Protein AF-A0A9D4SPZ2-F1 (afdb_monomer)

Radius of gyration: 26.66 Å; Cα contacts (8 Å, |Δi|>4): 42; chains: 1; bounding box: 67×74×59 Å

Structure (mmCIF, N/CA/C/O backbone):
data_AF-A0A9D4SPZ2-F1
#
_entry.id   AF-A0A9D4SPZ2-F1
#
loop_
_atom_site.group_PDB
_atom_site.id
_atom_site.type_symbol
_atom_site.label_atom_id
_atom_site.label_alt_id
_atom_site.label_comp_id
_atom_site.label_asym_id
_atom_site.label_entity_id
_atom_site.label_seq_id
_atom_site.pdbx_PDB_ins_code
_atom_site.Cartn_x
_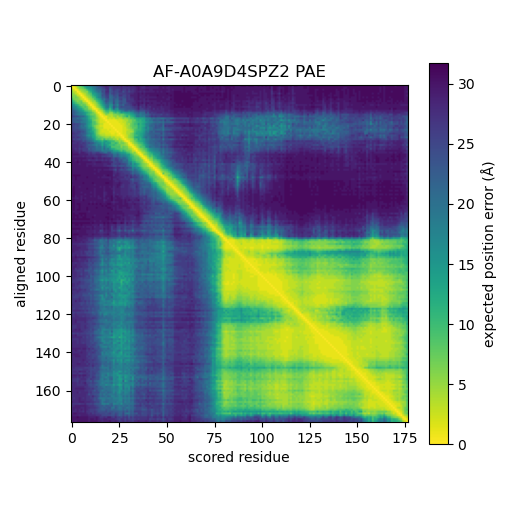atom_site.Cartn_y
_atom_site.Cartn_z
_atom_site.occupancy
_atom_site.B_iso_or_equiv
_atom_site.auth_seq_id
_atom_site.auth_comp_id
_atom_site.auth_asym_id
_atom_site.auth_atom_id
_atom_site.pdbx_PDB_model_num
ATOM 1 N N . MET A 1 1 ? 7.190 46.869 -38.573 1.00 39.69 1 MET A N 1
ATOM 2 C CA . MET A 1 1 ? 6.936 45.559 -39.209 1.00 39.69 1 MET A CA 1
ATOM 3 C C . MET A 1 1 ? 6.178 44.693 -38.218 1.00 39.69 1 MET A C 1
ATOM 5 O O . MET A 1 1 ? 6.561 44.662 -37.057 1.00 39.69 1 MET A O 1
ATOM 9 N N . ALA A 1 2 ? 5.063 44.108 -38.654 1.00 36.28 2 ALA A N 1
ATOM 10 C CA . ALA A 1 2 ? 4.131 43.347 -37.827 1.00 36.28 2 ALA A CA 1
ATOM 11 C C . ALA A 1 2 ? 4.681 41.963 -37.431 1.00 36.28 2 ALA A C 1
ATOM 13 O O . ALA A 1 2 ? 5.504 41.383 -38.137 1.00 36.28 2 ALA A O 1
ATOM 14 N N . ALA A 1 3 ? 4.216 41.470 -36.283 1.00 45.75 3 ALA A N 1
ATOM 15 C CA . ALA A 1 3 ? 4.621 40.228 -35.635 1.00 45.75 3 ALA A CA 1
ATOM 16 C C . ALA A 1 3 ? 4.123 38.963 -36.356 1.00 45.75 3 ALA A C 1
ATOM 18 O O . ALA A 1 3 ? 3.050 38.960 -36.954 1.00 45.75 3 ALA A O 1
ATOM 19 N N . SER A 1 4 ? 4.839 37.846 -36.191 1.00 36.91 4 SER A N 1
ATOM 20 C CA . SER A 1 4 ? 4.244 36.510 -36.321 1.00 36.91 4 SER A CA 1
ATOM 21 C C . SER A 1 4 ? 5.020 35.497 -35.475 1.00 36.91 4 SER A C 1
ATOM 23 O O . SER A 1 4 ? 6.038 34.947 -35.894 1.00 36.91 4 SER A O 1
ATOM 25 N N . ARG A 1 5 ? 4.557 35.277 -34.240 1.00 47.38 5 ARG A N 1
ATOM 26 C CA . ARG A 1 5 ? 5.006 34.175 -33.382 1.00 47.38 5 ARG A CA 1
ATOM 27 C C . ARG A 1 5 ? 4.022 33.029 -33.593 1.00 47.38 5 ARG A C 1
ATOM 29 O O . ARG A 1 5 ? 2.857 33.153 -33.236 1.00 47.38 5 ARG A O 1
ATOM 36 N N . LYS A 1 6 ? 4.475 31.943 -34.220 1.00 45.06 6 LYS A N 1
ATOM 37 C CA . LYS A 1 6 ? 3.663 30.737 -34.416 1.00 45.06 6 LYS A CA 1
ATOM 38 C C . LYS A 1 6 ? 3.475 30.039 -33.070 1.00 45.06 6 LYS A C 1
ATOM 40 O O . LYS A 1 6 ? 4.447 29.609 -32.453 1.00 45.06 6 LYS A O 1
ATOM 45 N N . GLU A 1 7 ? 2.232 29.947 -32.622 1.00 48.47 7 GLU A N 1
ATOM 46 C CA . GLU A 1 7 ? 1.835 29.190 -31.441 1.00 48.47 7 GLU A CA 1
ATOM 47 C C . GLU A 1 7 ? 1.590 27.734 -31.853 1.00 48.47 7 GLU A C 1
ATOM 49 O O . GLU A 1 7 ? 0.712 27.438 -32.661 1.00 48.47 7 GLU A O 1
ATOM 54 N N . SER A 1 8 ? 2.433 26.822 -31.362 1.00 44.88 8 SER A N 1
ATOM 55 C CA . SER A 1 8 ? 2.290 25.386 -31.605 1.00 44.88 8 SER A CA 1
ATOM 56 C C . SER A 1 8 ? 1.352 24.805 -30.550 1.00 44.88 8 SER A C 1
ATOM 58 O O . SER A 1 8 ? 1.724 24.660 -29.383 1.00 44.88 8 SER A O 1
ATOM 60 N N . ALA A 1 9 ? 0.115 24.521 -30.955 1.00 47.88 9 ALA A N 1
ATOM 61 C CA . ALA A 1 9 ? -0.905 23.925 -30.105 1.00 47.88 9 ALA A CA 1
ATOM 62 C C . ALA A 1 9 ? -0.468 22.522 -29.653 1.00 47.88 9 ALA A C 1
ATOM 64 O O . ALA A 1 9 ? -0.357 21.594 -30.456 1.00 47.88 9 ALA A O 1
ATOM 65 N N . ARG A 1 10 ? -0.227 22.351 -28.348 1.00 52.47 10 ARG A N 1
ATOM 66 C CA . ARG A 1 10 ? -0.011 21.028 -27.752 1.00 52.47 10 ARG A CA 1
ATOM 67 C C . ARG A 1 10 ? -1.311 20.228 -27.853 1.00 52.47 10 ARG A C 1
ATOM 69 O O . ARG A 1 10 ? -2.352 20.652 -27.354 1.00 52.47 10 ARG A O 1
ATOM 76 N N . LYS A 1 11 ? -1.241 19.075 -28.520 1.00 52.59 11 LYS A N 1
ATOM 77 C CA . LYS A 1 11 ? -2.336 18.105 -28.640 1.00 52.59 11 LYS A CA 1
ATOM 78 C C . LYS A 1 11 ? -2.771 17.688 -27.227 1.00 52.59 11 LYS A C 1
ATOM 80 O O . LYS A 1 11 ? -1.929 17.306 -26.418 1.00 52.59 11 LYS A O 1
ATOM 85 N N . ARG A 1 12 ? -4.065 17.822 -26.923 1.00 51.91 12 ARG A N 1
ATOM 86 C CA . ARG A 1 12 ? -4.649 17.423 -25.632 1.00 51.91 12 ARG A CA 1
ATOM 87 C C . ARG A 1 12 ? -4.385 15.928 -25.387 1.00 51.91 12 ARG A C 1
ATOM 89 O O . ARG A 1 12 ? -4.477 15.169 -26.355 1.00 51.91 12 ARG A O 1
ATOM 96 N N . PRO A 1 13 ? -4.067 15.499 -24.152 1.00 52.25 13 PRO A N 1
ATOM 97 C CA . PRO A 1 13 ? -4.003 14.075 -23.851 1.00 52.25 13 PRO A CA 1
ATOM 98 C C . PRO A 1 13 ? -5.379 13.447 -24.112 1.00 52.25 13 PRO A C 1
ATOM 100 O O . PRO A 1 13 ? -6.402 14.134 -24.044 1.00 52.25 13 PRO A O 1
ATOM 103 N N . GLY A 1 14 ? -5.376 12.168 -24.496 1.00 61.88 14 GLY A N 1
ATOM 104 C CA . GLY A 1 14 ? -6.584 11.402 -24.797 1.00 61.88 14 GLY A CA 1
ATOM 105 C C . GLY A 1 14 ? -7.608 11.452 -23.663 1.00 61.88 14 GLY A C 1
ATOM 106 O O . GLY A 1 14 ? -7.290 11.841 -22.540 1.00 61.88 14 GLY A O 1
ATOM 107 N N . LYS A 1 15 ? -8.852 11.087 -23.991 1.00 73.56 15 LYS A N 1
ATOM 108 C CA . LYS A 1 15 ? -9.960 10.950 -23.037 1.00 73.56 15 LYS A CA 1
ATOM 109 C C . LYS A 1 15 ? -9.450 10.259 -21.765 1.00 73.56 15 LYS A C 1
ATOM 111 O O . LYS A 1 15 ? -8.907 9.162 -21.851 1.00 73.56 15 LYS A O 1
ATOM 116 N N . LEU A 1 16 ? -9.589 10.927 -20.622 1.00 71.50 16 LEU A N 1
ATOM 117 C CA . LEU A 1 16 ? -9.444 10.267 -19.331 1.00 71.50 16 LEU A CA 1
ATOM 118 C C . LEU A 1 16 ? -10.563 9.226 -19.255 1.00 71.50 16 LEU A C 1
ATOM 120 O O . LEU A 1 16 ? -11.707 9.554 -19.578 1.00 71.50 16 LEU A O 1
ATOM 124 N N . LEU A 1 17 ? -10.204 7.988 -18.928 1.00 76.06 17 LEU A N 1
ATOM 125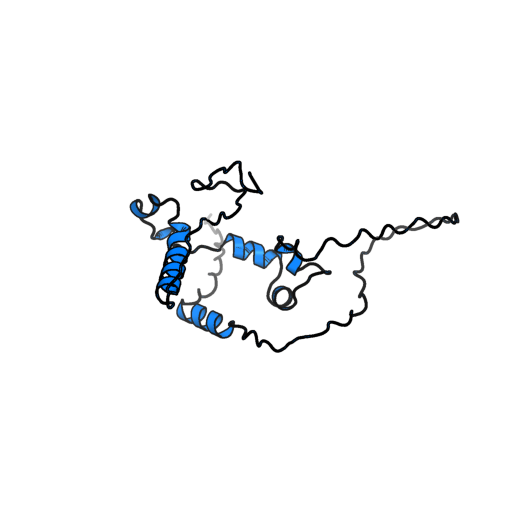 C CA . LEU A 1 17 ? -11.172 6.919 -18.711 1.00 76.06 17 LEU A CA 1
ATOM 126 C C . LEU A 1 17 ? -12.061 7.313 -17.530 1.00 76.06 17 LEU A C 1
ATOM 128 O O . LEU A 1 17 ? -11.576 7.869 -16.543 1.00 76.06 17 LEU A O 1
ATOM 132 N N . SER A 1 18 ? -13.355 7.074 -17.678 1.00 84.19 18 SER A N 1
ATOM 133 C CA . SER A 1 18 ? -14.332 7.208 -16.603 1.00 84.19 18 SER A CA 1
ATOM 134 C C . SER A 1 18 ? -14.100 6.148 -15.526 1.00 84.19 18 SER A C 1
ATOM 136 O O . SER A 1 18 ? -13.502 5.100 -15.788 1.00 84.19 18 SER A O 1
ATOM 138 N N . ASP A 1 19 ? -14.568 6.422 -14.310 1.00 73.69 19 ASP A N 1
ATOM 139 C CA . ASP A 1 19 ? -14.443 5.489 -13.187 1.00 73.69 19 ASP A CA 1
ATOM 140 C C . ASP A 1 19 ? -15.129 4.151 -13.506 1.00 73.69 19 ASP A C 1
ATOM 142 O O . ASP A 1 19 ? -14.641 3.094 -13.106 1.00 73.69 19 ASP A O 1
ATOM 146 N N . GLU A 1 20 ? -16.203 4.181 -14.297 1.00 82.81 20 GLU A N 1
ATOM 147 C CA . GLU A 1 20 ? -16.902 2.996 -14.788 1.00 82.81 20 GLU A CA 1
ATOM 148 C C . GLU A 1 20 ? -16.036 2.161 -15.746 1.00 82.81 20 GLU A C 1
ATOM 150 O O . GLU A 1 20 ? -15.948 0.945 -15.589 1.00 82.81 20 GLU A O 1
ATOM 155 N N . GLU A 1 21 ? -15.340 2.798 -16.694 1.00 82.81 21 GLU A N 1
ATOM 156 C CA . GLU A 1 21 ? -14.431 2.106 -17.624 1.00 82.81 21 GLU A CA 1
ATOM 157 C C . GLU A 1 21 ? -13.231 1.494 -16.882 1.00 82.81 21 GLU A C 1
ATOM 159 O O . GLU A 1 21 ? -12.775 0.401 -17.218 1.00 82.81 21 GLU A O 1
ATOM 164 N N . ILE A 1 22 ? -12.723 2.174 -15.848 1.00 78.19 22 ILE A N 1
ATOM 165 C CA . ILE A 1 22 ? -11.638 1.650 -15.006 1.00 78.19 22 ILE A CA 1
ATOM 166 C C . ILE A 1 22 ? -12.116 0.427 -14.214 1.00 78.19 22 ILE A C 1
ATOM 168 O O . ILE A 1 22 ? -11.394 -0.568 -14.134 1.00 78.19 22 ILE A O 1
ATOM 172 N N . GLN A 1 23 ? -13.322 0.482 -13.642 1.00 73.25 23 GLN A N 1
ATOM 173 C CA . GLN A 1 23 ? -13.909 -0.645 -12.914 1.00 73.25 23 GLN A CA 1
ATOM 174 C C . GLN A 1 23 ? -14.167 -1.847 -13.824 1.00 73.25 23 GLN A C 1
ATOM 176 O O . GLN A 1 23 ? -13.894 -2.978 -13.424 1.00 73.25 23 GLN A O 1
ATOM 181 N N . GLU A 1 24 ? -14.637 -1.614 -15.048 1.00 81.50 24 GLU A N 1
ATOM 182 C CA . GLU A 1 24 ? -14.868 -2.677 -16.025 1.00 81.50 24 GLU A CA 1
ATOM 183 C C . GLU A 1 24 ? -13.555 -3.352 -16.448 1.00 81.50 24 GLU A C 1
ATOM 185 O O . GLU A 1 24 ? -13.476 -4.580 -16.478 1.00 81.50 24 GLU A O 1
ATOM 190 N N . LEU A 1 25 ? -12.496 -2.572 -16.686 1.00 76.31 25 LEU A N 1
ATOM 191 C CA . LEU A 1 25 ? -11.169 -3.113 -16.991 1.00 76.31 25 LEU A CA 1
ATOM 192 C C . LEU A 1 25 ? -10.572 -3.902 -15.820 1.00 76.31 25 LEU A C 1
ATOM 194 O O . LEU A 1 25 ? -9.946 -4.936 -16.043 1.00 76.31 25 LEU A O 1
ATOM 198 N N . LEU A 1 26 ? -10.771 -3.438 -14.582 1.00 72.06 26 LEU A N 1
ATOM 199 C CA . LEU A 1 26 ? -10.313 -4.155 -13.391 1.00 72.06 26 LEU A CA 1
ATOM 200 C C . LEU A 1 26 ? -11.038 -5.494 -13.233 1.00 72.06 26 LEU A C 1
ATOM 202 O O . LEU A 1 26 ? -10.377 -6.511 -13.047 1.00 72.06 26 LEU A O 1
ATOM 206 N N . PHE A 1 27 ? -12.361 -5.511 -13.399 1.00 70.50 27 PHE A N 1
ATOM 207 C CA . PHE A 1 27 ? -13.167 -6.732 -13.327 1.00 70.50 27 PHE A CA 1
ATOM 208 C C . PHE A 1 27 ? -12.805 -7.743 -14.426 1.00 70.50 27 PHE A C 1
ATOM 210 O O . PHE A 1 27 ? -12.803 -8.946 -14.195 1.00 70.50 27 PHE A O 1
ATOM 217 N N . GLN A 1 28 ? -12.445 -7.268 -15.621 1.00 68.88 28 GLN A N 1
ATOM 218 C CA . GLN A 1 28 ? -11.957 -8.124 -16.711 1.00 68.88 28 GLN A CA 1
ATOM 219 C C . GLN A 1 28 ? -10.533 -8.651 -16.477 1.00 68.88 28 GLN A C 1
ATOM 221 O O . GLN A 1 28 ? -10.136 -9.633 -17.101 1.00 68.88 28 GLN A O 1
ATOM 226 N N . SER A 1 29 ? -9.759 -7.991 -15.612 1.00 63.62 29 SER A N 1
ATOM 227 C CA . SER A 1 29 ? -8.390 -8.383 -15.266 1.00 63.62 29 SER A CA 1
ATOM 228 C C . SER A 1 29 ? -8.293 -9.304 -14.051 1.00 63.62 29 SER A C 1
ATOM 230 O O . SER A 1 29 ? -7.183 -9.743 -13.741 1.00 63.62 29 SER A O 1
ATOM 232 N N . ASP A 1 30 ? -9.414 -9.599 -13.380 1.00 58.19 30 ASP A N 1
ATOM 233 C CA . ASP A 1 30 ? -9.467 -10.623 -12.339 1.00 58.19 30 ASP A CA 1
ATOM 234 C C . ASP A 1 30 ? -9.113 -11.974 -12.975 1.00 58.19 30 ASP A C 1
ATOM 236 O O . ASP A 1 30 ? -9.925 -12.666 -13.589 1.00 58.19 30 ASP A O 1
ATOM 240 N N . ILE A 1 31 ? -7.829 -12.307 -12.874 1.00 55.25 31 ILE A N 1
ATOM 241 C CA . ILE A 1 31 ? -7.275 -13.611 -13.192 1.00 55.25 31 ILE A CA 1
ATOM 242 C C . ILE A 1 31 ? -7.850 -14.582 -12.160 1.00 55.25 31 ILE A C 1
ATOM 244 O O . ILE A 1 31 ? -7.530 -14.524 -10.971 1.00 55.25 31 ILE A O 1
ATOM 248 N N . GLU A 1 32 ? -8.739 -15.458 -12.616 1.00 49.81 32 GLU A N 1
ATOM 249 C CA . GLU A 1 32 ? -9.124 -16.655 -11.877 1.00 49.81 32 GLU A CA 1
ATOM 250 C C . GLU A 1 32 ? -7.851 -17.494 -11.694 1.00 49.81 32 GLU A C 1
ATOM 252 O O . GLU A 1 32 ? -7.365 -18.128 -12.629 1.00 49.81 32 GLU A O 1
ATOM 257 N N . LEU A 1 33 ? -7.263 -17.457 -10.497 1.00 47.06 33 LEU A N 1
ATOM 258 C CA . LEU A 1 33 ? -6.259 -18.434 -10.090 1.00 47.06 33 LEU A CA 1
ATOM 259 C C . LEU A 1 33 ? -6.997 -19.751 -9.845 1.00 47.06 33 LEU A C 1
ATOM 261 O O . LEU A 1 33 ? -7.446 -20.020 -8.733 1.00 47.06 33 LEU A O 1
ATOM 265 N N . SER A 1 34 ? -7.183 -20.540 -10.900 1.00 45.72 34 SER A N 1
ATOM 266 C CA . SER A 1 34 ? -7.597 -21.932 -10.761 1.00 45.72 34 SER A CA 1
ATOM 267 C C . SER A 1 34 ? -6.475 -22.708 -10.074 1.00 45.72 34 SER A C 1
ATOM 269 O O . SER A 1 34 ? -5.345 -22.702 -10.556 1.00 45.72 34 SER A O 1
ATOM 271 N N . ASP A 1 35 ? -6.791 -23.393 -8.976 1.00 51.78 35 ASP A N 1
ATOM 272 C CA . ASP A 1 35 ? -5.858 -24.166 -8.138 1.00 51.78 35 ASP A CA 1
ATOM 273 C C . ASP A 1 35 ? -5.199 -25.385 -8.848 1.00 51.78 35 ASP A C 1
ATOM 275 O O . ASP A 1 35 ? -4.638 -26.253 -8.184 1.00 51.78 35 ASP A O 1
ATOM 279 N N . GLU A 1 36 ? -5.256 -25.490 -10.182 1.00 56.53 36 GLU A N 1
ATOM 280 C CA . GLU A 1 36 ? -5.021 -26.740 -10.929 1.00 56.53 36 GLU A CA 1
ATOM 281 C C . GLU A 1 36 ? -3.811 -26.721 -11.893 1.00 56.53 36 GLU A C 1
ATOM 283 O O . GLU A 1 36 ? -3.571 -27.720 -12.568 1.00 56.53 36 GLU A O 1
ATOM 288 N N . ASP A 1 37 ? -2.998 -25.658 -11.951 1.00 44.81 37 ASP A N 1
ATOM 289 C CA . ASP A 1 37 ? -1.818 -25.613 -12.837 1.00 44.81 37 ASP A CA 1
ATOM 290 C C . ASP A 1 37 ? -0.493 -25.884 -12.093 1.00 44.81 37 ASP A C 1
ATOM 292 O O . ASP A 1 37 ? 0.356 -25.005 -11.926 1.00 44.81 37 ASP A O 1
ATOM 296 N N . ASP A 1 38 ? -0.272 -27.144 -11.702 1.00 46.06 38 ASP A N 1
ATOM 297 C CA . ASP A 1 38 ? 1.077 -27.688 -11.471 1.00 46.06 38 ASP A CA 1
ATOM 298 C C . ASP A 1 38 ? 1.780 -27.881 -12.833 1.00 46.06 38 ASP A C 1
ATOM 300 O O . ASP A 1 38 ? 1.879 -28.984 -13.379 1.00 46.06 38 ASP A O 1
ATOM 304 N N . ILE A 1 39 ? 2.270 -26.786 -13.423 1.00 45.06 39 ILE A N 1
ATOM 305 C CA . ILE A 1 39 ? 3.124 -26.840 -14.616 1.00 45.06 39 ILE A CA 1
ATOM 306 C C . ILE A 1 39 ? 4.565 -27.100 -14.164 1.00 45.06 39 ILE A C 1
ATOM 308 O O . ILE A 1 39 ? 5.277 -26.210 -13.696 1.00 45.06 39 ILE A O 1
ATOM 312 N N . LEU A 1 40 ? 5.000 -28.352 -14.315 1.00 48.06 40 LEU A N 1
ATOM 313 C CA . LEU A 1 40 ? 6.410 -28.741 -14.292 1.00 48.06 40 LEU A CA 1
ATOM 314 C C . LEU A 1 40 ? 7.142 -28.027 -15.44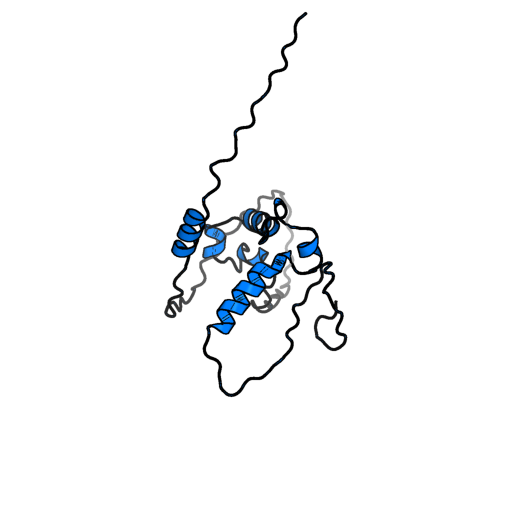1 1.00 48.06 40 LEU A C 1
ATOM 316 O O . LEU A 1 40 ? 7.041 -28.440 -16.595 1.00 48.06 40 LEU A O 1
ATOM 320 N N . ASP A 1 41 ? 7.869 -26.956 -15.134 1.00 46.75 41 ASP A N 1
ATOM 321 C CA . ASP A 1 41 ? 8.666 -26.230 -16.125 1.00 46.75 41 ASP A CA 1
ATOM 322 C C . ASP A 1 41 ? 9.962 -27.013 -16.426 1.00 46.75 41 ASP A C 1
ATOM 324 O O . ASP A 1 41 ? 10.936 -27.000 -15.666 1.00 46.75 41 ASP A O 1
ATOM 328 N N . GLU A 1 42 ? 9.960 -27.746 -17.540 1.00 48.12 42 GLU A N 1
ATOM 329 C CA . GLU A 1 42 ? 11.165 -28.286 -18.178 1.00 48.12 42 GLU A CA 1
ATOM 330 C C . GLU A 1 42 ? 12.049 -27.116 -18.659 1.00 48.12 42 GLU A C 1
ATOM 332 O O . GLU A 1 42 ? 11.555 -26.204 -19.331 1.00 48.12 42 GLU A O 1
ATOM 337 N N . PRO A 1 43 ? 13.363 -27.100 -18.366 1.00 39.56 43 PRO A N 1
ATOM 338 C CA . PRO A 1 43 ? 14.217 -25.966 -18.698 1.00 39.56 43 PRO A CA 1
ATOM 339 C C . PRO A 1 43 ? 14.351 -25.798 -20.217 1.00 39.56 43 PRO A C 1
ATOM 341 O O . PRO A 1 43 ? 15.051 -26.553 -20.897 1.00 39.56 43 PRO A O 1
ATOM 344 N N . ARG A 1 44 ? 13.719 -24.749 -20.756 1.00 41.16 44 ARG A N 1
ATOM 345 C CA . ARG A 1 44 ? 13.955 -24.302 -22.132 1.00 41.16 44 ARG A CA 1
ATOM 346 C C . ARG A 1 44 ? 15.414 -23.876 -22.302 1.00 41.16 44 ARG A C 1
ATOM 348 O O . ARG A 1 44 ? 15.931 -23.033 -21.573 1.00 41.16 44 ARG A O 1
ATOM 355 N N . SER A 1 45 ? 16.041 -24.490 -23.304 1.00 39.59 45 SER A N 1
ATOM 356 C CA . SER A 1 45 ? 17.390 -24.225 -23.800 1.00 39.59 45 SER A CA 1
ATOM 357 C C . SER A 1 45 ? 17.682 -22.724 -23.902 1.00 39.59 45 SER A C 1
ATOM 359 O O . SER A 1 45 ? 16.914 -21.953 -24.475 1.00 39.59 45 SER A O 1
ATOM 361 N N . SER A 1 46 ? 18.810 -22.339 -23.313 1.00 40.78 46 SER A N 1
ATOM 362 C CA . SER A 1 46 ? 19.394 -21.005 -23.284 1.00 40.78 46 SER A CA 1
ATOM 363 C C . SER A 1 46 ? 19.525 -20.398 -24.682 1.00 40.78 46 SER A C 1
ATOM 365 O O . SER A 1 46 ? 20.441 -20.742 -25.425 1.00 40.78 46 SER A O 1
ATOM 367 N N . SER A 1 47 ? 18.646 -19.452 -25.021 1.00 45.75 47 SER A N 1
ATOM 368 C CA . SER A 1 47 ? 18.895 -18.507 -26.110 1.00 45.75 47 SER A CA 1
ATOM 369 C C . SER A 1 47 ? 19.846 -17.422 -25.606 1.00 45.75 47 SER A C 1
ATOM 371 O O . SER A 1 47 ? 19.515 -16.659 -24.694 1.00 45.75 47 SER A O 1
ATOM 373 N N . GLU A 1 48 ? 21.041 -17.392 -26.176 1.00 38.75 48 GLU A N 1
ATOM 374 C CA . GLU A 1 48 ? 22.132 -16.503 -25.802 1.00 38.75 48 GLU A CA 1
ATOM 375 C C . GLU A 1 48 ? 21.785 -15.035 -26.091 1.00 38.75 48 GLU A C 1
ATOM 377 O O . GLU A 1 48 ? 21.347 -14.670 -27.181 1.00 38.75 48 GLU A O 1
ATOM 382 N N . CYS A 1 49 ? 21.986 -14.178 -25.090 1.00 31.14 49 CYS A N 1
ATOM 383 C CA . CYS A 1 49 ? 21.881 -12.733 -25.236 1.00 31.14 49 CYS A CA 1
ATOM 384 C C . CYS A 1 49 ? 23.154 -12.249 -25.944 1.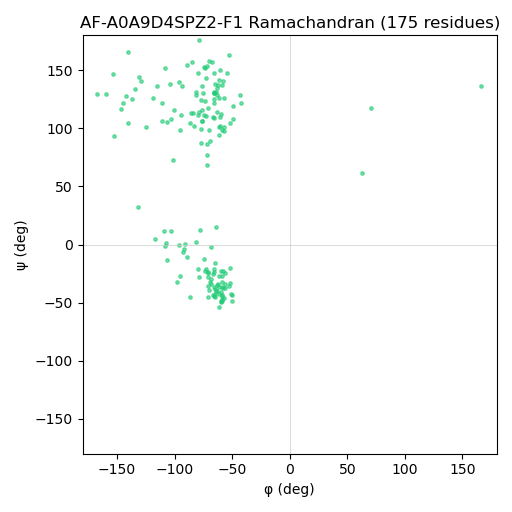00 31.14 49 CYS A C 1
ATOM 386 O O . CYS A 1 49 ? 24.234 -12.258 -25.354 1.00 31.14 49 CYS A O 1
ATOM 388 N N . SER A 1 50 ? 23.045 -11.882 -27.219 1.00 39.44 50 SER A N 1
ATOM 389 C CA . SER A 1 50 ? 24.176 -11.458 -28.047 1.00 39.44 50 SER A CA 1
ATOM 390 C C . SER A 1 50 ? 24.696 -10.091 -27.586 1.00 39.44 50 SER A C 1
ATOM 392 O O . SER A 1 50 ? 24.142 -9.049 -27.933 1.00 39.44 50 SER A O 1
ATOM 394 N N . GLY A 1 51 ? 25.762 -10.085 -26.786 1.00 36.62 51 GLY A N 1
ATOM 395 C CA . GLY A 1 51 ? 26.588 -8.903 -26.562 1.00 36.62 51 GLY A CA 1
ATOM 396 C C . GLY A 1 51 ? 27.621 -8.793 -27.679 1.00 36.62 51 GLY A C 1
ATOM 397 O O . GLY A 1 51 ? 28.495 -9.646 -27.787 1.00 36.62 51 GLY A O 1
ATOM 398 N N . SER A 1 52 ? 27.525 -7.765 -28.521 1.00 41.34 52 SER A N 1
ATOM 399 C CA . SER A 1 52 ? 28.586 -7.439 -29.474 1.00 41.34 52 SER A CA 1
ATOM 400 C C . SER A 1 52 ? 29.703 -6.673 -28.760 1.00 41.34 52 SER A C 1
ATOM 402 O O . SER A 1 52 ? 29.512 -5.510 -28.397 1.00 41.34 52 SER A O 1
ATOM 404 N N . SER A 1 53 ? 30.873 -7.284 -28.607 1.00 44.66 53 SER A N 1
ATOM 405 C CA . SER A 1 53 ? 32.131 -6.552 -28.445 1.00 44.66 53 SER A CA 1
ATOM 406 C C . SER A 1 53 ? 33.217 -7.278 -29.228 1.00 44.66 53 SER A C 1
ATOM 408 O O . SER A 1 53 ? 33.657 -8.358 -28.848 1.00 44.66 53 SER A O 1
ATOM 410 N N . SER A 1 54 ? 33.567 -6.693 -30.365 1.00 42.69 54 SER A N 1
ATOM 411 C CA . SER A 1 54 ? 34.776 -6.961 -31.134 1.00 42.69 54 SER A CA 1
ATOM 412 C C . SER A 1 54 ? 36.002 -6.533 -30.335 1.00 42.69 54 SER A C 1
ATOM 414 O O . SER A 1 54 ? 35.978 -5.406 -29.853 1.00 42.69 54 SER A O 1
ATOM 416 N N . ASP A 1 55 ? 37.014 -7.397 -30.237 1.00 40.31 55 ASP A N 1
ATOM 417 C CA . ASP A 1 55 ? 38.448 -7.065 -30.259 1.00 40.31 55 ASP A CA 1
ATOM 418 C C . ASP A 1 55 ? 39.250 -8.377 -30.438 1.00 40.31 55 ASP A C 1
ATOM 420 O O . ASP A 1 55 ? 38.975 -9.375 -29.769 1.00 40.31 55 ASP A O 1
ATOM 424 N N . ASP A 1 56 ? 40.173 -8.373 -31.403 1.00 44.41 56 ASP A N 1
ATOM 425 C CA . ASP A 1 56 ? 40.977 -9.504 -31.890 1.00 44.41 56 ASP A CA 1
ATOM 426 C C . ASP A 1 56 ? 42.272 -9.771 -31.070 1.00 44.41 56 ASP A C 1
ATOM 428 O O . ASP A 1 56 ? 42.828 -8.859 -30.457 1.00 44.41 56 ASP A O 1
ATOM 432 N N . ASP A 1 57 ? 42.742 -11.028 -31.178 1.00 38.22 57 ASP A N 1
ATOM 433 C CA . ASP A 1 57 ? 44.112 -11.597 -31.074 1.00 38.22 57 ASP A CA 1
ATOM 434 C C . ASP A 1 57 ? 44.887 -11.686 -29.728 1.00 38.22 57 ASP A C 1
ATOM 436 O O . ASP A 1 57 ? 45.281 -10.683 -29.140 1.00 38.22 57 ASP A O 1
ATOM 440 N N . ASP A 1 58 ? 45.208 -12.923 -29.288 1.00 39.75 58 ASP A N 1
ATOM 441 C CA . ASP A 1 58 ? 46.564 -13.551 -29.328 1.00 39.75 58 ASP A CA 1
ATOM 442 C C . ASP A 1 58 ? 46.637 -14.829 -28.436 1.00 39.75 58 ASP A C 1
ATOM 444 O O . ASP A 1 58 ? 46.117 -14.862 -27.318 1.00 39.75 58 ASP A O 1
ATOM 448 N N . GLU A 1 59 ? 47.254 -15.907 -28.941 1.00 46.41 59 GLU A N 1
ATOM 449 C CA . GLU A 1 59 ? 47.336 -17.248 -28.323 1.00 46.41 59 GLU A CA 1
ATOM 450 C C . GLU A 1 59 ? 48.353 -17.350 -27.166 1.00 46.41 59 GLU A C 1
ATOM 452 O O . GLU A 1 59 ? 49.517 -16.981 -27.302 1.00 46.41 59 GLU A O 1
ATOM 457 N N . SER A 1 60 ? 47.978 -18.014 -26.065 1.00 42.59 60 SER A N 1
ATOM 458 C CA . SER A 1 60 ? 48.898 -18.900 -25.324 1.00 42.59 60 SER A CA 1
ATOM 459 C C . SER A 1 60 ? 48.141 -19.909 -24.446 1.00 42.59 60 SER A C 1
ATOM 461 O O . SER A 1 60 ? 47.232 -19.557 -23.697 1.00 42.59 60 SER A O 1
ATOM 463 N N . GLU A 1 61 ? 48.514 -21.183 -24.579 1.00 50.03 61 GLU A N 1
ATOM 464 C CA . GLU A 1 61 ? 47.995 -22.325 -23.820 1.00 50.03 61 GLU A CA 1
ATOM 465 C C . GLU A 1 61 ? 48.605 -22.355 -22.405 1.00 50.03 61 GLU A C 1
ATOM 467 O O . GLU A 1 61 ? 49.827 -22.419 -22.262 1.00 50.03 61 GLU A O 1
ATOM 472 N N . ASP A 1 62 ? 47.772 -22.364 -21.359 1.00 40.78 62 ASP A N 1
ATOM 473 C CA . ASP A 1 62 ? 48.146 -22.885 -20.036 1.00 40.78 62 ASP A CA 1
ATOM 474 C C . ASP A 1 62 ? 46.935 -23.570 -19.382 1.00 40.78 62 ASP A C 1
ATOM 476 O O . ASP A 1 62 ? 45.858 -22.992 -19.212 1.00 40.78 62 ASP A O 1
ATOM 480 N N . ASP A 1 63 ? 47.121 -24.848 -19.072 1.00 44.66 63 ASP A N 1
ATOM 481 C CA . ASP A 1 63 ? 46.109 -25.813 -18.663 1.00 44.66 63 ASP A CA 1
ATOM 482 C C . ASP A 1 63 ? 46.076 -25.873 -17.128 1.00 44.66 63 ASP A C 1
ATOM 484 O O . ASP A 1 63 ? 46.903 -26.518 -16.480 1.00 44.66 63 ASP A O 1
ATOM 488 N N . THR A 1 64 ? 45.125 -25.168 -16.508 1.00 44.94 64 THR A N 1
ATOM 489 C CA . THR A 1 64 ? 44.778 -25.376 -15.094 1.00 44.94 64 THR A CA 1
ATOM 490 C C . THR A 1 64 ? 43.261 -25.377 -14.906 1.00 44.94 64 THR A C 1
ATOM 492 O O . THR A 1 64 ? 42.594 -24.399 -15.250 1.00 44.94 64 THR A O 1
ATOM 495 N N . PRO A 1 65 ? 42.667 -26.428 -14.304 1.00 36.06 65 PRO A N 1
ATOM 496 C CA . PRO A 1 65 ? 41.234 -26.470 -14.067 1.00 36.06 65 PRO A CA 1
ATOM 497 C C . PRO A 1 65 ? 40.912 -25.577 -12.866 1.00 36.06 65 PRO A C 1
ATOM 499 O O . PRO A 1 65 ? 40.868 -26.017 -11.712 1.00 36.06 65 PRO A O 1
ATOM 502 N N . ALA A 1 66 ? 40.700 -24.289 -13.131 1.00 36.25 66 ALA A N 1
ATOM 503 C CA . ALA A 1 66 ? 40.130 -23.370 -12.163 1.00 36.25 66 ALA A CA 1
ATOM 504 C C . ALA A 1 66 ? 38.743 -23.897 -11.778 1.00 36.25 66 ALA A C 1
ATOM 506 O O . ALA A 1 66 ? 37.821 -23.958 -12.589 1.00 36.25 66 ALA A O 1
ATOM 507 N N . SER A 1 67 ? 38.615 -24.325 -10.521 1.00 39.34 67 SER A N 1
ATOM 508 C CA . SER A 1 67 ? 37.352 -24.741 -9.924 1.00 39.34 67 SER A CA 1
ATOM 509 C C . SER A 1 67 ? 36.291 -23.677 -10.192 1.00 39.34 67 SER A C 1
ATOM 511 O O . SER A 1 67 ? 36.325 -22.600 -9.595 1.00 39.34 67 SER A O 1
ATOM 513 N N . HIS A 1 68 ? 35.344 -23.988 -11.080 1.00 39.56 68 HIS A N 1
ATOM 514 C CA . HIS A 1 68 ? 34.123 -23.218 -11.254 1.00 39.56 68 HIS A CA 1
ATOM 515 C C . HIS A 1 68 ? 33.413 -23.177 -9.908 1.00 39.56 68 HIS A C 1
ATOM 517 O O . HIS A 1 68 ? 32.722 -24.112 -9.501 1.00 39.56 68 HIS A O 1
ATOM 523 N N . LYS A 1 69 ? 33.615 -22.083 -9.179 1.00 40.38 69 LYS A N 1
ATOM 524 C CA . LYS A 1 69 ? 32.848 -21.787 -7.986 1.00 40.38 69 LYS A CA 1
ATOM 525 C C . LYS A 1 69 ? 31.446 -21.466 -8.480 1.00 40.38 69 LYS A C 1
ATOM 527 O O . LYS A 1 69 ? 31.142 -20.322 -8.806 1.00 40.38 69 LYS A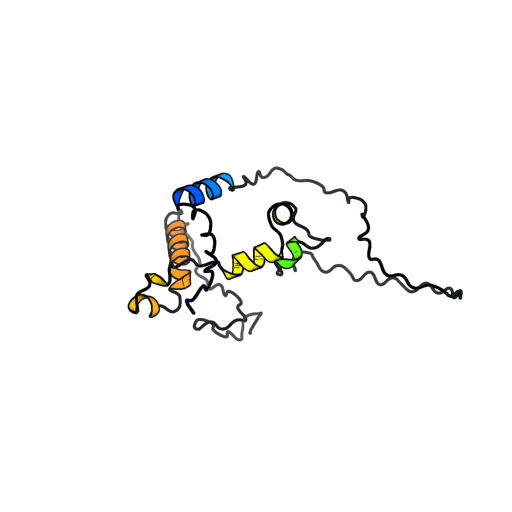 O 1
ATOM 532 N N . VAL A 1 70 ? 30.605 -22.496 -8.588 1.00 48.12 70 VAL A N 1
ATOM 533 C CA . VAL A 1 70 ? 29.161 -22.323 -8.707 1.00 48.12 70 VAL A CA 1
ATOM 534 C C . VAL A 1 70 ? 28.769 -21.567 -7.452 1.00 48.12 70 VAL A C 1
ATOM 536 O O . VAL A 1 70 ? 28.709 -22.129 -6.358 1.00 48.12 70 VAL A O 1
ATOM 539 N N . GLN A 1 71 ? 28.621 -20.253 -7.594 1.00 44.00 71 GLN A N 1
ATOM 540 C CA . GLN A 1 71 ? 28.087 -19.394 -6.560 1.00 44.00 71 GLN A CA 1
ATOM 541 C C . GLN A 1 71 ? 26.706 -19.969 -6.248 1.00 44.00 71 GLN A C 1
ATOM 543 O O . GLN A 1 71 ? 25.779 -19.825 -7.045 1.00 44.00 71 GLN A O 1
ATOM 548 N N . GLY A 1 72 ? 26.611 -20.727 -5.151 1.00 42.91 72 GLY A N 1
ATOM 549 C CA . GLY A 1 72 ? 25.388 -21.406 -4.749 1.00 42.91 72 GLY A CA 1
ATOM 550 C C . GLY A 1 72 ? 24.249 -20.402 -4.793 1.00 42.91 72 GLY A C 1
ATOM 551 O O . GLY A 1 72 ? 24.327 -19.351 -4.149 1.00 42.91 72 GLY A O 1
ATOM 552 N N . ARG A 1 73 ? 23.242 -20.683 -5.627 1.00 52.16 73 ARG A N 1
ATOM 553 C CA . ARG A 1 73 ? 22.089 -19.807 -5.796 1.00 52.16 73 ARG A CA 1
ATOM 554 C C . ARG A 1 73 ? 21.420 -19.691 -4.436 1.00 52.16 73 ARG A C 1
ATOM 556 O O . ARG A 1 73 ? 20.866 -20.656 -3.916 1.00 52.16 73 ARG A O 1
ATOM 563 N N . GLY A 1 74 ? 21.531 -18.504 -3.846 1.00 51.38 74 GLY A N 1
ATOM 564 C CA . GLY A 1 74 ? 20.703 -18.137 -2.715 1.00 51.38 74 GLY A CA 1
ATOM 565 C C . GLY A 1 74 ? 19.238 -18.320 -3.112 1.00 51.38 74 GLY A C 1
ATOM 566 O O . GLY A 1 74 ? 18.892 -18.172 -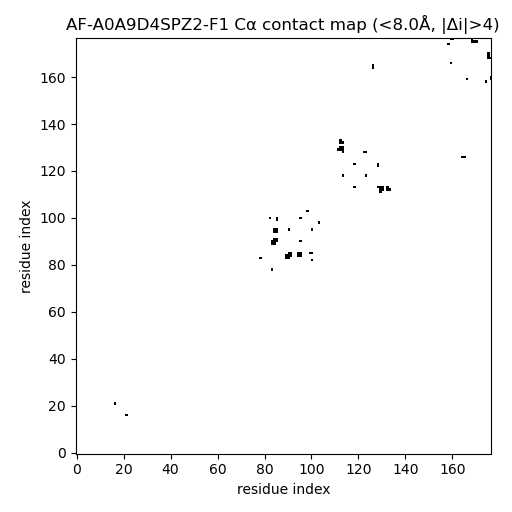4.287 1.00 51.38 74 GLY A O 1
ATOM 567 N N . PRO A 1 75 ? 18.378 -18.686 -2.167 1.00 48.00 75 PRO A N 1
ATOM 568 C CA . PRO A 1 75 ? 17.036 -19.081 -2.518 1.00 48.00 75 PRO A CA 1
ATOM 569 C C . PRO A 1 75 ? 16.190 -17.939 -3.101 1.00 48.00 75 PRO A C 1
ATOM 571 O O . PRO A 1 75 ? 16.304 -16.779 -2.696 1.00 48.00 75 PRO A O 1
ATOM 574 N N . ILE A 1 76 ? 15.291 -18.319 -4.012 1.00 49.22 76 ILE A N 1
ATOM 575 C CA . ILE A 1 76 ? 14.395 -17.457 -4.805 1.00 49.22 76 ILE A CA 1
ATOM 576 C C . ILE A 1 76 ? 13.516 -16.542 -3.930 1.00 49.22 76 ILE A C 1
ATOM 578 O O . ILE A 1 76 ? 13.156 -15.445 -4.347 1.00 49.22 76 ILE A O 1
ATOM 582 N N . TRP A 1 77 ? 13.253 -16.909 -2.671 1.00 46.56 77 TRP A N 1
ATOM 583 C CA . TRP A 1 77 ? 12.472 -16.092 -1.731 1.00 46.56 77 TRP A CA 1
ATOM 584 C C . TRP A 1 77 ? 13.147 -14.783 -1.284 1.00 46.56 77 TRP A C 1
ATOM 586 O O . TRP A 1 77 ? 12.529 -13.989 -0.578 1.00 46.56 77 TRP A O 1
ATOM 596 N N . LYS A 1 78 ? 14.379 -14.490 -1.728 1.00 44.03 78 LYS A N 1
ATOM 597 C CA . LYS A 1 78 ? 14.951 -13.130 -1.669 1.00 44.03 78 LYS A CA 1
ATOM 598 C C . LYS A 1 78 ? 14.434 -12.190 -2.770 1.00 44.03 78 LYS A C 1
ATOM 600 O O . LYS A 1 78 ? 14.999 -11.114 -2.956 1.00 44.03 78 LYS A O 1
ATOM 605 N N . ALA A 1 79 ? 13.374 -12.547 -3.491 1.00 46.34 79 ALA A N 1
ATOM 606 C CA . ALA A 1 79 ? 12.698 -11.648 -4.417 1.00 46.34 79 ALA A CA 1
ATOM 607 C C . ALA A 1 79 ? 11.895 -10.558 -3.677 1.00 46.34 79 ALA A C 1
ATOM 609 O O . ALA A 1 79 ? 10.670 -10.535 -3.700 1.00 46.34 79 ALA A O 1
ATOM 610 N N . THR A 1 80 ? 12.579 -9.632 -3.002 1.00 57.03 80 THR A N 1
ATOM 611 C CA . THR A 1 80 ? 11.963 -8.390 -2.497 1.00 57.03 80 THR A CA 1
ATOM 612 C C . THR A 1 80 ? 12.102 -7.233 -3.483 1.00 57.03 80 THR A C 1
ATOM 614 O O . THR A 1 80 ? 11.523 -6.164 -3.280 1.00 57.03 80 THR A O 1
ATOM 617 N N . GLU A 1 81 ? 12.844 -7.423 -4.575 1.00 77.12 81 GLU A N 1
ATOM 618 C CA . GLU A 1 81 ? 13.093 -6.373 -5.549 1.00 77.12 81 GLU A CA 1
ATOM 619 C C . GLU A 1 81 ? 12.236 -6.573 -6.800 1.00 77.12 81 GLU A C 1
ATOM 621 O O . GLU A 1 81 ? 12.505 -7.440 -7.625 1.00 77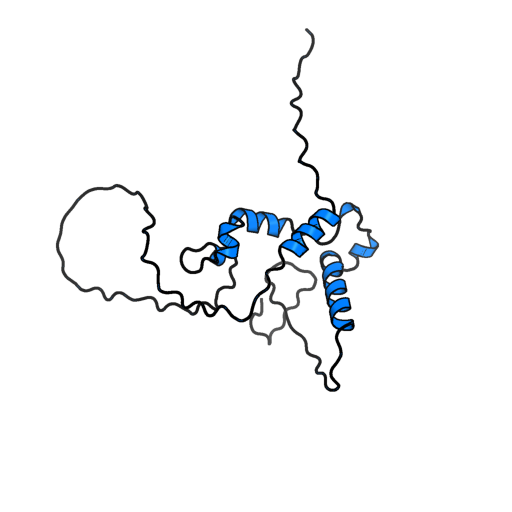.12 81 GLU A O 1
ATOM 626 N N . ALA A 1 82 ? 11.224 -5.716 -6.975 1.00 85.88 82 ALA A N 1
ATOM 627 C CA . ALA A 1 82 ? 10.291 -5.756 -8.108 1.00 85.88 82 ALA A CA 1
ATOM 628 C C . ALA A 1 82 ? 10.976 -5.783 -9.492 1.00 85.88 82 ALA A C 1
ATOM 630 O O . ALA A 1 82 ? 10.379 -6.209 -10.471 1.00 85.88 82 ALA A O 1
ATOM 631 N N . ARG A 1 83 ? 12.244 -5.358 -9.593 1.00 89.12 83 ARG A N 1
ATOM 632 C CA . ARG A 1 83 ? 13.039 -5.435 -10.829 1.00 89.12 83 ARG A CA 1
ATOM 633 C C . ARG A 1 83 ? 13.244 -6.866 -11.327 1.00 89.12 83 ARG A C 1
ATOM 635 O O . ARG A 1 83 ? 13.422 -7.052 -12.528 1.00 89.12 83 ARG A O 1
ATOM 642 N N . LEU A 1 84 ? 13.212 -7.849 -10.429 1.00 89.81 84 LEU A N 1
ATOM 643 C CA . LEU A 1 84 ? 13.443 -9.253 -10.754 1.00 89.81 84 LEU A CA 1
ATOM 644 C C . LEU A 1 84 ? 12.363 -9.847 -11.660 1.00 89.81 84 LEU A C 1
ATOM 646 O O . LEU A 1 84 ? 12.681 -10.761 -12.417 1.00 89.81 84 LEU A O 1
ATOM 650 N N . TYR A 1 85 ? 11.153 -9.276 -11.669 1.00 90.44 85 TYR A N 1
ATOM 651 C CA . TYR A 1 85 ? 10.077 -9.705 -12.566 1.00 90.44 85 TYR A CA 1
ATOM 652 C C . TYR A 1 85 ? 10.428 -9.580 -14.052 1.00 90.44 85 TYR A C 1
ATOM 654 O O . TYR A 1 85 ? 9.845 -10.296 -14.850 1.00 90.44 85 TYR A O 1
ATOM 662 N N . TRP A 1 86 ? 11.392 -8.726 -14.422 1.00 92.81 86 TRP A N 1
ATOM 663 C CA . TRP A 1 86 ? 11.900 -8.579 -15.795 1.00 92.81 86 TRP A CA 1
ATOM 664 C C . TRP A 1 86 ? 13.319 -9.134 -15.971 1.00 92.81 86 TRP A C 1
ATOM 666 O O . TRP A 1 86 ? 13.980 -8.838 -16.966 1.00 92.81 86 TRP A O 1
ATOM 676 N N . SER A 1 87 ? 13.837 -9.878 -14.990 1.00 90.12 87 SER A N 1
ATOM 677 C CA . SER A 1 87 ? 15.152 -10.509 -15.117 1.00 90.12 87 SER A CA 1
ATOM 678 C C . SER A 1 87 ? 15.055 -11.784 -15.947 1.00 90.12 87 SER A C 1
ATOM 680 O O . SER A 1 87 ? 14.072 -12.504 -15.851 1.00 90.12 87 SER A O 1
ATOM 682 N N . CYS A 1 88 ? 16.099 -12.131 -16.697 1.00 83.38 88 CYS A N 1
ATOM 683 C CA . CYS A 1 88 ? 16.087 -13.340 -17.527 1.00 83.38 88 CYS A CA 1
ATOM 684 C C . CYS A 1 88 ? 15.997 -14.654 -16.724 1.00 83.38 88 CYS A C 1
ATOM 686 O O . CYS A 1 88 ? 15.736 -15.699 -17.302 1.00 83.38 88 CYS A O 1
ATOM 688 N N . ILE A 1 89 ? 16.259 -14.621 -15.412 1.00 86.88 89 ILE A N 1
ATOM 689 C CA . ILE A 1 89 ? 16.325 -15.817 -14.554 1.00 86.88 89 ILE A CA 1
ATOM 690 C C . ILE A 1 89 ? 15.011 -16.040 -13.797 1.00 86.88 89 ILE A C 1
ATOM 692 O O . ILE A 1 89 ? 14.664 -17.177 -13.500 1.00 86.88 89 ILE A O 1
ATOM 696 N N . SER A 1 90 ? 14.303 -14.965 -13.453 1.00 86.62 90 SER A N 1
ATOM 697 C CA . SER A 1 90 ? 13.070 -15.010 -12.660 1.00 86.62 90 SER A CA 1
ATOM 698 C C . SER A 1 90 ? 11.966 -14.165 -13.293 1.00 86.62 90 SER A C 1
ATOM 700 O O . SER A 1 90 ? 11.194 -13.519 -12.579 1.00 86.62 90 SER A O 1
ATOM 702 N N . ALA A 1 91 ? 11.958 -14.092 -14.626 1.00 87.06 91 ALA A N 1
ATOM 703 C CA . ALA A 1 91 ? 10.925 -13.382 -15.356 1.00 87.06 91 ALA A CA 1
ATOM 704 C C . ALA A 1 91 ? 9.570 -13.989 -15.009 1.00 87.06 91 ALA A C 1
ATOM 706 O O . ALA A 1 91 ? 9.427 -15.209 -14.953 1.00 87.06 91 ALA A O 1
ATOM 707 N N . VAL A 1 92 ? 8.581 -13.131 -14.795 1.00 89.69 92 VAL A N 1
ATOM 708 C CA . VAL A 1 92 ? 7.192 -13.562 -14.651 1.00 89.69 92 VAL A CA 1
ATOM 709 C C . VAL A 1 92 ? 6.481 -13.156 -15.939 1.00 89.69 92 VAL A C 1
ATOM 711 O O . VAL A 1 92 ? 6.231 -11.957 -16.098 1.00 89.69 92 VAL A O 1
ATOM 714 N N . PRO A 1 93 ? 6.170 -14.103 -16.854 1.00 89.50 93 PRO A N 1
ATOM 715 C CA . PRO A 1 93 ? 5.601 -13.803 -18.172 1.00 89.50 93 PRO A CA 1
ATOM 716 C C . PRO A 1 93 ? 4.390 -12.874 -18.102 1.00 89.50 93 PRO A C 1
ATOM 718 O O . PRO A 1 93 ? 4.342 -11.860 -18.795 1.00 89.50 93 PRO A O 1
ATOM 721 N N . LEU A 1 94 ? 3.497 -13.129 -17.139 1.00 90.38 94 LEU A N 1
ATOM 722 C CA . LEU A 1 94 ? 2.318 -12.304 -16.876 1.00 90.38 94 LEU A CA 1
ATOM 723 C C . LEU A 1 94 ? 2.649 -10.816 -16.676 1.00 90.38 94 LEU A C 1
ATOM 725 O O . LEU A 1 94 ? 1.891 -9.946 -17.090 1.00 90.38 94 LEU A O 1
ATOM 729 N N . VAL A 1 95 ? 3.779 -10.493 -16.052 1.00 89.81 95 VAL A N 1
ATOM 730 C CA . VAL A 1 95 ? 4.197 -9.103 -15.836 1.00 89.81 95 VAL A CA 1
ATOM 731 C C . VAL A 1 95 ? 4.968 -8.580 -17.049 1.00 89.81 95 VAL A C 1
ATOM 733 O O . VAL A 1 95 ? 4.711 -7.465 -17.509 1.00 89.81 95 VAL A O 1
ATOM 736 N N . THR A 1 96 ? 5.903 -9.372 -17.585 1.00 91.94 96 THR A N 1
ATOM 737 C CA . THR A 1 96 ? 6.808 -8.937 -18.660 1.00 91.94 96 THR A CA 1
ATOM 738 C C . THR A 1 96 ? 6.117 -8.723 -19.999 1.00 91.94 96 THR A C 1
ATOM 740 O O . THR A 1 96 ? 6.543 -7.854 -20.758 1.00 91.94 96 THR A O 1
ATOM 743 N N . GLU A 1 97 ? 5.069 -9.492 -20.288 1.00 93.44 97 GLU A N 1
ATOM 744 C CA . GLU A 1 97 ? 4.312 -9.406 -21.543 1.00 93.44 97 GLU A CA 1
ATOM 745 C C . GLU A 1 97 ? 3.334 -8.223 -21.549 1.00 93.44 97 GLU A C 1
ATOM 747 O O . GLU A 1 97 ? 3.058 -7.655 -22.604 1.00 93.44 97 GLU A O 1
ATOM 752 N N . ASN A 1 98 ? 2.856 -7.804 -20.372 1.00 94.12 98 ASN A N 1
ATOM 753 C CA . ASN A 1 98 ? 1.836 -6.760 -20.240 1.00 94.12 98 ASN A CA 1
ATOM 754 C C . ASN A 1 98 ? 2.408 -5.357 -20.003 1.00 94.12 98 ASN A C 1
ATOM 756 O O . ASN A 1 98 ? 1.774 -4.355 -20.342 1.00 94.12 98 ASN A O 1
ATOM 760 N N . MET A 1 99 ? 3.600 -5.241 -19.414 1.00 94.56 99 MET A N 1
ATOM 761 C CA . MET A 1 99 ? 4.228 -3.941 -19.187 1.00 94.56 99 MET A CA 1
ATOM 762 C C . MET A 1 99 ? 5.745 -4.027 -19.130 1.00 94.56 99 MET A C 1
ATOM 764 O O . MET A 1 99 ? 6.328 -4.982 -18.626 1.00 94.56 99 MET A O 1
ATOM 768 N N . THR A 1 100 ? 6.412 -2.974 -19.597 1.00 95.00 100 THR A N 1
ATOM 769 C CA . THR A 1 100 ? 7.861 -2.856 -19.435 1.00 95.00 100 THR A CA 1
ATOM 770 C C . THR A 1 100 ? 8.213 -2.495 -17.994 1.00 95.00 100 THR A C 1
ATOM 772 O O . THR A 1 100 ? 7.455 -1.815 -17.294 1.00 95.00 100 THR A O 1
ATOM 775 N N . ARG A 1 101 ? 9.415 -2.894 -17.565 1.00 93.56 101 ARG A N 1
ATOM 776 C CA . ARG A 1 101 ? 9.955 -2.573 -16.237 1.00 93.56 101 ARG A CA 1
ATOM 777 C C . ARG A 1 101 ? 9.856 -1.082 -15.930 1.00 93.56 101 ARG A C 1
ATOM 779 O O . ARG A 1 101 ? 9.411 -0.690 -14.858 1.00 93.56 101 ARG A O 1
ATOM 786 N N . ASP A 1 102 ? 10.284 -0.248 -16.869 1.00 94.62 102 ASP A N 1
ATOM 787 C CA . ASP A 1 102 ? 10.369 1.193 -16.645 1.00 94.62 102 ASP A CA 1
ATOM 788 C C . ASP A 1 102 ? 8.967 1.819 -16.568 1.00 94.62 102 ASP A C 1
ATOM 790 O O . ASP A 1 102 ? 8.725 2.673 -15.712 1.00 94.62 102 ASP A O 1
ATOM 794 N N . ARG A 1 103 ? 8.008 1.308 -17.357 1.00 95.19 103 ARG A N 1
ATOM 795 C CA . ARG A 1 103 ? 6.600 1.712 -17.267 1.00 95.19 103 ARG A CA 1
ATOM 796 C C . ARG A 1 103 ? 5.985 1.361 -15.913 1.00 95.19 103 ARG A C 1
ATOM 798 O O . ARG A 1 103 ? 5.253 2.177 -15.357 1.00 95.19 103 ARG A O 1
ATOM 805 N N . PHE A 1 104 ? 6.298 0.192 -15.354 1.00 94.50 104 PHE A N 1
ATOM 806 C CA . PHE A 1 104 ? 5.844 -0.183 -14.012 1.00 94.50 104 PHE A CA 1
ATOM 807 C C . PHE A 1 104 ? 6.322 0.810 -12.945 1.00 94.50 104 PHE A C 1
ATOM 809 O O . PHE A 1 104 ? 5.529 1.260 -12.119 1.00 94.50 104 PHE A O 1
ATOM 816 N N . PHE A 1 105 ? 7.607 1.184 -12.955 1.00 93.56 105 PHE A N 1
ATOM 817 C CA . PHE A 1 105 ? 8.141 2.129 -11.967 1.00 93.56 105 PHE A CA 1
ATOM 818 C C . PHE A 1 105 ? 7.587 3.546 -12.135 1.00 93.56 105 PHE A C 1
ATOM 820 O O . PHE A 1 105 ? 7.370 4.224 -11.130 1.00 93.56 105 PHE A O 1
ATOM 827 N N . GLU A 1 106 ? 7.317 3.976 -13.369 1.00 95.62 106 GLU A N 1
ATOM 828 C CA . GLU A 1 106 ? 6.620 5.235 -13.643 1.00 95.62 106 GLU A CA 1
ATOM 829 C C . GLU A 1 106 ? 5.209 5.226 -13.035 1.00 95.62 106 GLU A C 1
ATOM 831 O O . GLU A 1 106 ? 4.884 6.088 -12.217 1.00 95.62 106 GLU A O 1
ATOM 836 N N . LEU A 1 107 ? 4.404 4.206 -13.352 1.00 95.12 107 LEU A N 1
ATOM 837 C CA . LEU A 1 107 ? 3.048 4.048 -12.816 1.00 95.12 107 LEU A CA 1
ATOM 838 C C . LEU A 1 107 ? 3.041 3.967 -11.289 1.00 95.12 107 LEU A C 1
ATOM 840 O O . LEU A 1 107 ? 2.251 4.642 -10.631 1.00 95.12 107 LEU A O 1
ATOM 844 N N . ARG A 1 108 ? 3.965 3.193 -10.713 1.00 92.31 108 ARG A N 1
ATOM 845 C CA . ARG A 1 108 ? 4.134 3.080 -9.262 1.00 92.31 108 ARG A CA 1
ATOM 846 C C . ARG A 1 108 ? 4.418 4.436 -8.611 1.00 92.31 108 ARG A C 1
ATOM 848 O O . ARG A 1 108 ? 3.943 4.677 -7.505 1.00 92.31 108 ARG A O 1
ATOM 855 N N . GLY A 1 109 ? 5.193 5.305 -9.261 1.00 91.19 109 GLY A N 1
ATOM 856 C CA . GLY A 1 109 ? 5.493 6.649 -8.760 1.00 91.19 109 GLY A CA 1
ATOM 857 C C . GLY A 1 109 ? 4.304 7.612 -8.820 1.00 91.19 109 GLY A C 1
ATOM 858 O O . GLY A 1 109 ? 4.262 8.566 -8.047 1.00 91.19 109 GLY A O 1
ATOM 859 N N . MET A 1 110 ? 3.341 7.348 -9.704 1.00 93.38 110 MET A N 1
ATOM 860 C CA . MET A 1 110 ? 2.134 8.156 -9.910 1.00 93.38 110 MET A CA 1
ATOM 861 C C . MET A 1 110 ? 0.911 7.634 -9.141 1.00 93.38 110 MET A C 1
ATOM 863 O O . MET A 1 110 ? -0.170 8.212 -9.241 1.00 93.38 110 MET A O 1
ATOM 867 N N . LEU A 1 111 ? 1.052 6.533 -8.398 1.00 91.12 111 LEU A N 1
ATOM 868 C CA . LEU A 1 111 ? -0.056 5.909 -7.689 1.00 91.12 111 LEU A CA 1
ATOM 869 C C . LEU A 1 111 ? -0.469 6.754 -6.475 1.00 91.12 111 LEU A C 1
ATOM 871 O O . LEU A 1 111 ? 0.248 6.841 -5.474 1.00 91.12 111 LEU A O 1
ATOM 875 N N . HIS A 1 112 ? -1.652 7.354 -6.563 1.00 91.31 112 HIS A N 1
ATOM 876 C CA . HIS A 1 112 ? -2.257 8.168 -5.516 1.00 91.31 112 HIS A CA 1
ATOM 877 C C . HIS A 1 112 ? -3.686 7.696 -5.242 1.00 91.31 112 HIS A C 1
ATOM 879 O O . HIS A 1 112 ? -4.424 7.381 -6.168 1.00 91.31 112 HIS A O 1
ATOM 885 N N . PHE A 1 113 ? -4.076 7.676 -3.967 1.00 91.38 113 PHE A N 1
ATOM 886 C CA . PHE A 1 113 ? -5.405 7.225 -3.524 1.00 91.38 113 PHE A CA 1
ATOM 887 C C . PHE A 1 113 ? -6.304 8.368 -3.048 1.00 91.38 113 PHE A C 1
ATOM 889 O O . PHE A 1 113 ? -7.440 8.143 -2.647 1.00 91.38 113 PHE A O 1
ATOM 896 N N . VAL A 1 114 ? -5.780 9.594 -3.061 1.00 92.62 114 VAL A N 1
ATOM 897 C CA . VAL A 1 114 ? -6.474 10.808 -2.634 1.00 92.62 114 VAL A CA 1
ATOM 898 C C . VAL A 1 114 ? -6.239 11.888 -3.674 1.00 92.62 114 VAL A C 1
ATOM 900 O O . VAL A 1 114 ? -5.097 12.117 -4.083 1.00 92.62 114 VAL A O 1
ATOM 903 N N . ASP A 1 115 ? -7.311 12.578 -4.055 1.00 90.69 115 ASP A N 1
ATOM 904 C CA . ASP A 1 115 ? -7.222 13.788 -4.860 1.00 90.69 115 ASP A CA 1
ATOM 905 C C . ASP A 1 115 ? -6.763 14.967 -3.988 1.00 90.69 115 ASP A C 1
ATOM 907 O O . ASP A 1 115 ? -7.505 15.513 -3.165 1.00 90.69 115 ASP A O 1
ATOM 911 N N . LEU A 1 116 ? -5.506 15.367 -4.183 1.00 88.31 116 LEU A N 1
ATOM 912 C CA . LEU A 1 116 ? -4.899 16.477 -3.454 1.00 88.31 116 LEU A CA 1
ATOM 913 C C . LEU A 1 116 ? -5.546 17.830 -3.784 1.00 88.31 116 LEU A C 1
ATOM 915 O O . LEU A 1 116 ? -5.431 18.749 -2.978 1.00 88.31 116 LEU A O 1
ATOM 919 N N . SER A 1 117 ? -6.231 17.970 -4.926 1.00 88.25 117 SER A N 1
ATOM 920 C CA . SER A 1 117 ? -6.895 19.225 -5.307 1.00 88.25 117 SER A CA 1
ATOM 921 C C . SER A 1 117 ? -8.165 19.508 -4.500 1.00 88.25 117 SER A C 1
ATOM 923 O O . SER A 1 117 ? -8.565 20.662 -4.366 1.00 88.25 117 SER A O 1
ATOM 925 N N . GLN A 1 118 ? -8.768 18.462 -3.930 1.00 86.06 118 GLN A N 1
ATOM 926 C CA . GLN A 1 118 ? -10.003 18.527 -3.143 1.00 86.06 118 GLN A CA 1
ATOM 927 C C . GLN A 1 118 ? -9.758 18.329 -1.641 1.00 86.06 118 GLN A C 1
ATOM 929 O O . GLN A 1 118 ? -10.700 18.309 -0.851 1.00 86.06 118 GLN A O 1
ATOM 934 N N . THR A 1 119 ? -8.497 18.159 -1.236 1.00 87.06 119 THR A N 1
ATOM 935 C CA . THR A 1 119 ? -8.140 17.918 0.163 1.00 87.06 119 THR A CA 1
ATOM 936 C C . THR A 1 119 ? -8.241 19.214 0.968 1.00 87.06 119 THR A C 1
ATOM 938 O O . THR A 1 119 ? -7.696 20.245 0.582 1.00 87.06 119 THR A O 1
ATOM 941 N N . THR A 1 120 ? -8.922 19.151 2.109 1.00 87.88 120 THR A N 1
ATOM 942 C CA . THR A 1 120 ? -9.066 20.273 3.051 1.00 87.88 120 THR A CA 1
ATOM 943 C C . THR A 1 120 ? -7.937 20.293 4.084 1.00 87.88 120 THR A C 1
ATOM 945 O O . THR A 1 120 ? -7.394 19.244 4.433 1.00 87.88 120 THR A O 1
ATOM 948 N N . ASP A 1 121 ? -7.628 21.465 4.646 1.00 85.25 121 ASP A N 1
ATOM 949 C CA . ASP A 1 121 ? -6.595 21.604 5.687 1.00 85.25 121 ASP A CA 1
ATOM 950 C C . ASP A 1 121 ? -6.864 20.693 6.897 1.00 85.25 121 ASP A C 1
ATOM 952 O O . ASP A 1 121 ? -5.947 20.054 7.409 1.00 85.25 121 ASP A O 1
ATOM 956 N N . ALA A 1 122 ? -8.133 20.531 7.284 1.00 83.75 122 ALA A N 1
ATOM 957 C CA . ALA A 1 122 ? -8.537 19.641 8.372 1.00 83.75 122 ALA A CA 1
ATOM 958 C C . ALA A 1 122 ? -8.190 18.165 8.099 1.00 83.75 122 ALA A C 1
ATOM 960 O O . ALA A 1 122 ? -7.787 17.441 9.004 1.00 83.75 122 ALA A O 1
ATOM 961 N N . GLN A 1 123 ? -8.290 17.702 6.847 1.00 81.56 123 GLN A N 1
ATOM 962 C CA . GLN A 1 123 ? -7.895 16.333 6.489 1.00 81.56 123 GLN A CA 1
ATOM 963 C C . GLN A 1 123 ? -6.382 16.134 6.590 1.00 81.56 123 GLN A C 1
ATOM 965 O O . GLN A 1 123 ? -5.926 15.037 6.902 1.00 81.56 123 GLN A O 1
ATOM 970 N N . THR A 1 124 ? -5.594 17.187 6.366 1.00 83.75 124 THR A N 1
ATOM 971 C CA . THR A 1 124 ? -4.129 17.103 6.449 1.00 83.75 124 THR A CA 1
ATOM 972 C C . THR A 1 124 ? -3.600 17.020 7.881 1.00 83.75 124 THR A C 1
ATOM 974 O O . THR A 1 124 ? -2.437 16.660 8.069 1.00 83.75 124 THR A O 1
ATOM 977 N N . GLU A 1 125 ? -4.442 17.278 8.892 1.00 87.94 125 GLU A N 1
ATOM 978 C CA . GLU A 1 125 ? -4.101 17.037 10.301 1.00 87.94 125 GLU A CA 1
ATOM 979 C C . GLU A 1 125 ? -3.830 15.547 10.562 1.00 87.94 125 GLU A C 1
ATOM 981 O O . GLU A 1 125 ? -2.949 15.190 11.352 1.00 87.94 125 GLU A O 1
ATOM 986 N N . ASN A 1 126 ? -4.539 14.659 9.855 1.00 89.31 126 ASN A N 1
ATOM 987 C CA . ASN A 1 126 ? -4.248 13.234 9.876 1.00 89.31 126 ASN A CA 1
ATOM 988 C C . ASN A 1 126 ? -2.982 12.947 9.056 1.00 89.31 126 ASN A C 1
ATOM 990 O O . ASN A 1 126 ? -2.999 12.986 7.831 1.00 89.31 126 ASN A O 1
ATOM 994 N N . GLN A 1 127 ? -1.887 12.548 9.707 1.00 89.44 127 GLN A N 1
ATOM 995 C CA . GLN A 1 127 ? -0.620 12.229 9.028 1.00 89.44 127 GLN A CA 1
ATOM 996 C C . GLN A 1 127 ? -0.742 11.111 7.974 1.00 89.44 127 GLN A C 1
ATOM 998 O O . GLN A 1 127 ? 0.092 11.025 7.069 1.00 89.44 127 GLN A O 1
ATOM 1003 N N . LEU A 1 128 ? -1.764 10.255 8.082 1.00 90.25 128 LEU A N 1
ATOM 1004 C CA . LEU A 1 128 ? -2.013 9.126 7.184 1.00 90.25 128 LEU A CA 1
ATOM 1005 C C . LEU A 1 128 ? -3.139 9.385 6.174 1.00 90.25 128 LEU A C 1
ATOM 1007 O O . LEU A 1 128 ? -3.532 8.447 5.480 1.00 90.25 128 LEU A O 1
ATOM 1011 N N . PHE A 1 129 ? -3.619 10.626 6.028 1.00 92.19 129 PHE A N 1
ATOM 1012 C CA . PHE A 1 129 ? -4.763 10.958 5.163 1.00 92.19 129 PHE A CA 1
ATOM 1013 C C . PHE A 1 129 ? -4.624 10.419 3.731 1.00 92.19 129 PHE A C 1
ATOM 1015 O O . PHE A 1 129 ? -5.596 9.990 3.124 1.00 92.19 129 PHE A O 1
ATOM 1022 N N . ARG A 1 130 ? -3.393 10.360 3.199 1.00 91.75 130 ARG A N 1
ATOM 1023 C CA . ARG A 1 130 ? -3.099 9.848 1.846 1.00 91.75 130 ARG A CA 1
ATOM 1024 C C . ARG A 1 130 ? -3.352 8.348 1.674 1.00 91.75 130 ARG A C 1
ATOM 1026 O O . ARG A 1 130 ? -3.547 7.902 0.549 1.00 91.75 130 ARG A O 1
ATOM 1033 N N . ALA A 1 131 ? -3.283 7.579 2.757 1.00 92.06 131 ALA A N 1
ATOM 1034 C CA . ALA A 1 131 ? -3.511 6.133 2.770 1.00 92.06 131 ALA A CA 1
ATOM 1035 C C . ALA A 1 131 ? -4.858 5.757 3.409 1.00 92.06 131 ALA A C 1
ATOM 1037 O O . ALA A 1 131 ? -5.316 4.625 3.259 1.00 92.06 131 ALA A O 1
ATOM 1038 N N . GLU A 1 132 ? -5.497 6.702 4.102 1.00 92.81 132 GLU A N 1
ATOM 1039 C CA . GLU A 1 132 ? -6.758 6.517 4.816 1.00 92.81 132 GLU A CA 1
ATOM 1040 C C . GLU A 1 132 ? -7.868 5.870 3.968 1.00 92.81 132 GLU A C 1
ATOM 1042 O O . GLU A 1 132 ? -8.485 4.934 4.477 1.00 92.81 132 GLU A O 1
ATOM 1047 N N . PRO A 1 133 ? -8.087 6.227 2.682 1.00 94.00 133 PRO A N 1
ATOM 1048 C CA . PRO A 1 133 ? -9.127 5.582 1.879 1.00 94.00 133 PRO A CA 1
ATOM 1049 C C . PRO A 1 133 ? -8.937 4.069 1.732 1.00 94.00 133 PRO A C 1
ATOM 1051 O O . PRO A 1 133 ? -9.900 3.311 1.843 1.00 94.00 133 PRO A O 1
ATOM 1054 N N . ILE A 1 134 ? -7.696 3.611 1.531 1.00 95.38 134 ILE A N 1
ATOM 1055 C CA . ILE A 1 134 ? -7.398 2.178 1.416 1.00 95.38 134 ILE A CA 1
ATOM 1056 C C . ILE A 1 134 ? -7.554 1.500 2.768 1.00 95.38 134 ILE A C 1
ATOM 1058 O O . ILE A 1 134 ? -8.151 0.430 2.848 1.00 95.38 134 ILE A O 1
ATOM 1062 N N . ILE A 1 135 ? -7.020 2.114 3.827 1.00 94.56 135 ILE A N 1
ATOM 1063 C CA . ILE A 1 135 ? -7.092 1.560 5.183 1.00 94.56 135 ILE A CA 1
ATOM 1064 C C . ILE A 1 135 ? -8.557 1.384 5.586 1.00 94.56 135 ILE A C 1
ATOM 1066 O O . ILE A 1 135 ? -8.929 0.332 6.101 1.00 94.56 135 ILE A O 1
ATOM 1070 N N . GLU A 1 136 ? -9.402 2.374 5.303 1.00 95.94 136 GLU A N 1
ATOM 1071 C CA . GLU A 1 136 ? -10.824 2.314 5.617 1.00 95.94 136 GLU A CA 1
ATOM 1072 C C . GLU A 1 136 ? -11.571 1.312 4.732 1.00 95.94 136 GLU A C 1
ATOM 1074 O O . GLU A 1 136 ? -12.427 0.583 5.235 1.00 95.94 136 GLU A O 1
ATOM 1079 N N . SER A 1 137 ? -11.232 1.220 3.443 1.00 96.25 137 SER A N 1
ATOM 1080 C CA . SER A 1 137 ? -11.781 0.195 2.545 1.00 96.25 137 SER A CA 1
ATOM 1081 C C . SER A 1 137 ? -11.462 -1.218 3.051 1.00 96.25 137 SER A C 1
ATOM 1083 O O . SER A 1 137 ? -12.362 -2.036 3.257 1.00 96.25 137 SER A O 1
ATOM 1085 N N . PHE A 1 138 ? -10.193 -1.475 3.378 1.00 96.00 138 PHE A N 1
ATOM 1086 C CA . PHE A 1 138 ? -9.737 -2.746 3.937 1.00 96.00 138 PHE A CA 1
ATOM 1087 C C . PHE A 1 138 ? -10.395 -3.048 5.287 1.00 96.00 138 PHE A C 1
ATOM 1089 O O . PHE A 1 138 ? -10.845 -4.171 5.530 1.00 96.00 138 PHE A O 1
ATOM 1096 N N . ARG A 1 139 ? -10.509 -2.040 6.162 1.00 96.44 139 ARG A N 1
ATOM 1097 C CA . ARG A 1 139 ? -11.192 -2.174 7.452 1.00 96.44 139 ARG A CA 1
ATOM 1098 C C . ARG A 1 139 ? -12.651 -2.567 7.248 1.00 96.44 139 ARG A C 1
ATOM 1100 O O . ARG A 1 139 ? -13.101 -3.517 7.881 1.00 96.44 139 ARG A O 1
ATOM 1107 N N . LYS A 1 140 ? -13.382 -1.886 6.360 1.00 97.69 140 LYS A N 1
ATOM 1108 C CA . LYS A 1 140 ? -14.785 -2.200 6.043 1.00 97.69 140 LYS A CA 1
ATOM 1109 C C . LYS A 1 140 ? -14.945 -3.636 5.554 1.00 97.69 140 LYS A C 1
ATOM 1111 O O . LYS A 1 140 ? -15.807 -4.335 6.080 1.00 97.69 140 LYS A O 1
ATOM 1116 N N . ALA A 1 141 ? -14.091 -4.087 4.636 1.00 97.00 141 ALA A N 1
ATOM 1117 C CA . ALA A 1 141 ? -14.095 -5.471 4.165 1.00 97.00 141 ALA A CA 1
ATOM 1118 C C . ALA A 1 141 ? -13.864 -6.462 5.321 1.00 97.00 141 ALA A C 1
ATOM 1120 O O . ALA A 1 141 ? -14.666 -7.369 5.531 1.00 97.00 141 ALA A O 1
ATOM 1121 N N . CYS A 1 142 ? -12.849 -6.230 6.161 1.00 95.44 142 CYS A N 1
ATOM 1122 C CA . CYS A 1 142 ? -12.580 -7.067 7.336 1.00 95.44 142 CYS A CA 1
ATOM 1123 C C . CYS A 1 142 ? -13.759 -7.130 8.320 1.00 95.44 142 CYS A C 1
ATOM 1125 O O . CYS A 1 142 ? -13.995 -8.165 8.939 1.00 95.44 142 CYS A O 1
ATOM 1127 N N . LEU A 1 143 ? -14.496 -6.028 8.498 1.00 95.56 143 LEU A N 1
ATOM 1128 C CA . LEU A 1 143 ? -15.646 -5.973 9.406 1.00 95.56 143 LEU A CA 1
ATOM 1129 C C . LEU A 1 143 ? -16.857 -6.767 8.894 1.00 95.56 143 LEU A C 1
ATOM 1131 O O . LEU A 1 143 ? -17.688 -7.155 9.715 1.00 95.56 143 LEU A O 1
ATOM 1135 N N . GLN A 1 144 ? -16.964 -6.984 7.579 1.00 96.44 144 GLN A N 1
ATOM 1136 C CA . GLN A 1 144 ? -18.032 -7.777 6.958 1.00 96.44 144 GLN A CA 1
ATOM 1137 C C . GLN A 1 144 ? -17.784 -9.287 7.074 1.00 96.44 144 GLN A C 1
ATOM 1139 O O . GLN A 1 144 ? -18.730 -10.071 6.997 1.00 96.44 144 GLN A O 1
ATOM 1144 N N . LEU A 1 145 ? -16.532 -9.701 7.285 1.00 95.31 145 LEU A N 1
ATOM 1145 C CA . LEU A 1 145 ? -16.176 -11.108 7.434 1.00 95.31 145 LEU A CA 1
ATOM 1146 C C . LEU A 1 145 ? -16.643 -11.668 8.794 1.00 95.31 145 LEU A C 1
ATOM 1148 O O . LEU A 1 145 ? -16.572 -10.977 9.819 1.00 95.31 145 LEU A O 1
ATOM 1152 N N . PRO A 1 146 ? -17.102 -12.934 8.846 1.00 95.62 146 PRO A N 1
ATOM 1153 C CA . PRO A 1 146 ? -17.499 -13.574 10.095 1.00 95.62 146 PRO A CA 1
ATOM 1154 C C . PRO A 1 146 ? -16.305 -13.695 11.050 1.00 95.62 146 PRO A C 1
ATOM 1156 O O . PRO A 1 146 ? -15.217 -14.117 10.659 1.00 95.62 146 PRO A O 1
ATOM 1159 N N . ARG A 1 147 ? -16.506 -13.350 12.329 1.00 92.69 147 ARG A N 1
ATOM 1160 C CA . ARG A 1 147 ? -15.443 -13.419 13.343 1.00 92.69 147 ARG A CA 1
ATOM 1161 C C . ARG A 1 147 ? -15.456 -14.749 14.098 1.00 92.69 147 ARG A C 1
ATOM 1163 O O . ARG A 1 147 ? -16.523 -15.177 14.545 1.00 92.69 147 ARG A O 1
ATOM 1170 N N . PRO A 1 148 ? -14.288 -15.373 14.323 1.00 93.25 148 PRO A N 1
ATOM 1171 C CA . PRO A 1 148 ? -14.184 -16.542 15.186 1.00 93.25 148 PRO A CA 1
ATOM 1172 C C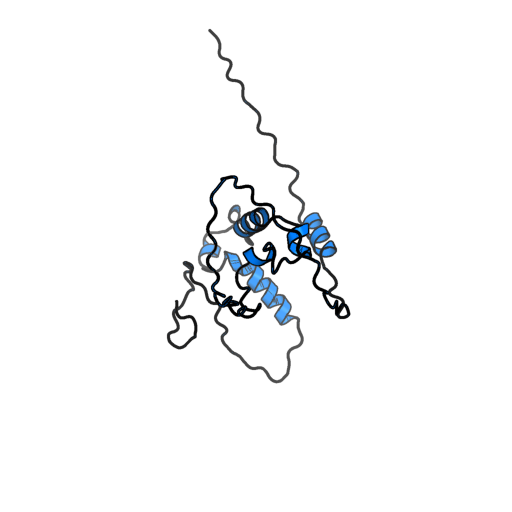 . PRO A 1 148 ? -14.391 -16.166 16.663 1.00 93.25 148 PRO A C 1
ATOM 1174 O O . PRO A 1 148 ? -14.207 -15.020 17.068 1.00 93.25 148 PRO A O 1
ATOM 1177 N N . LYS A 1 149 ? -14.764 -17.152 17.492 1.00 94.00 149 LYS A N 1
ATOM 1178 C CA . LYS A 1 149 ? -15.014 -16.957 18.936 1.00 94.00 149 LYS A CA 1
ATOM 1179 C C . LYS A 1 149 ? -13.740 -16.706 19.750 1.00 94.00 149 LYS A C 1
ATOM 1181 O O . LYS A 1 149 ? -13.808 -16.075 20.798 1.00 94.00 149 LYS A O 1
ATOM 1186 N N . ALA A 1 150 ? -12.604 -17.221 19.285 1.00 96.38 150 ALA A N 1
ATOM 1187 C CA . ALA A 1 150 ? -11.294 -17.007 19.882 1.00 96.38 150 ALA A CA 1
ATOM 1188 C C . ALA A 1 150 ? -10.459 -16.146 18.933 1.00 96.38 150 ALA A C 1
ATOM 1190 O O . ALA A 1 150 ? -10.264 -16.513 17.776 1.00 96.38 150 ALA A O 1
ATOM 1191 N N . VAL A 1 151 ? -9.992 -15.001 19.427 1.00 93.75 151 VAL A N 1
ATOM 1192 C CA . VAL A 1 151 ? -9.171 -14.048 18.674 1.00 93.75 151 VAL A CA 1
ATOM 1193 C C . VAL A 1 151 ? -7.953 -13.663 19.501 1.00 93.75 151 VAL A C 1
ATOM 1195 O O . VAL A 1 151 ? -8.038 -13.537 20.723 1.00 93.75 151 VAL A O 1
ATOM 1198 N N . SER A 1 152 ? -6.828 -13.464 18.828 1.00 95.12 152 SER A N 1
ATOM 1199 C CA . SER A 1 152 ? -5.649 -12.807 19.381 1.00 95.12 152 SER A CA 1
ATOM 1200 C C . SER A 1 152 ? -5.501 -11.425 18.750 1.00 95.12 152 SER A C 1
ATOM 1202 O O . SER A 1 152 ? -5.948 -11.181 17.628 1.00 95.12 152 SER A O 1
ATOM 1204 N N . VAL A 1 153 ? -4.891 -10.508 19.494 1.00 94.44 153 VAL A N 1
ATOM 1205 C CA . VAL A 1 153 ? -4.534 -9.175 19.007 1.00 94.44 153 VAL A CA 1
ATOM 1206 C C . VAL A 1 153 ? -3.027 -9.059 19.108 1.00 94.44 153 VAL A C 1
ATOM 1208 O O . VAL A 1 153 ? -2.465 -9.290 20.176 1.00 94.44 153 VAL A O 1
ATOM 1211 N N . ASP A 1 154 ? -2.392 -8.707 17.999 1.00 93.06 154 ASP A N 1
ATOM 1212 C CA . ASP A 1 154 ? -0.949 -8.515 17.925 1.00 93.06 154 ASP A CA 1
ATOM 1213 C C . ASP A 1 154 ? -0.618 -7.298 17.047 1.00 93.06 154 ASP A C 1
ATOM 1215 O O . ASP A 1 154 ? -1.474 -6.772 16.329 1.00 93.06 154 ASP A O 1
ATOM 1219 N N . VAL A 1 155 ? 0.627 -6.831 17.124 1.00 88.75 155 VAL A N 1
ATOM 1220 C CA . VAL A 1 155 ? 1.135 -5.660 16.409 1.00 88.75 155 VAL A CA 1
ATOM 1221 C C . VAL A 1 155 ? 2.137 -6.091 15.344 1.00 88.75 155 VAL A C 1
ATOM 1223 O O . VAL A 1 155 ? 3.306 -6.375 15.630 1.00 88.75 155 VAL A O 1
ATOM 1226 N N . GLN A 1 156 ? 1.709 -6.027 14.086 1.00 87.31 156 GLN A N 1
ATOM 1227 C CA . GLN A 1 156 ? 2.593 -6.192 12.938 1.00 87.31 156 GLN A CA 1
ATOM 1228 C C . GLN A 1 156 ? 3.326 -4.880 12.628 1.00 87.31 156 GLN A C 1
ATOM 1230 O O . GLN A 1 156 ? 2.708 -3.824 12.505 1.00 87.31 156 GLN A O 1
ATOM 1235 N N . MET A 1 157 ? 4.648 -4.947 12.451 1.00 86.06 157 MET A N 1
ATOM 123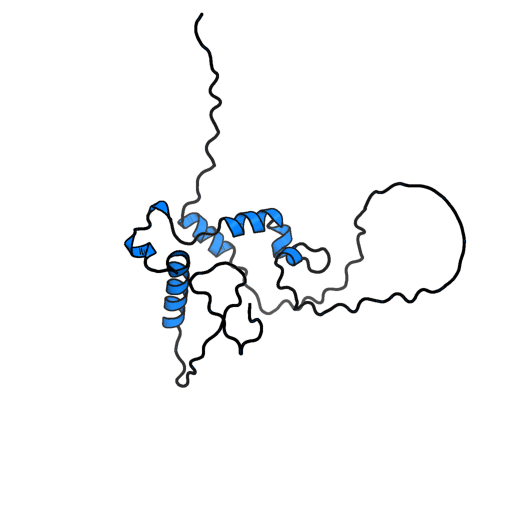6 C CA . MET A 1 157 ? 5.426 -3.816 11.928 1.00 86.06 157 MET A CA 1
ATOM 1237 C C . MET A 1 157 ? 5.629 -3.977 10.429 1.00 86.06 157 MET A C 1
ATOM 1239 O O . MET A 1 157 ? 5.942 -5.073 9.959 1.00 86.06 157 MET A O 1
ATOM 1243 N N . ILE A 1 158 ? 5.520 -2.869 9.700 1.00 86.38 158 ILE A N 1
ATOM 1244 C CA . ILE A 1 158 ? 5.898 -2.785 8.291 1.00 86.38 158 ILE A CA 1
ATOM 1245 C C . ILE A 1 158 ? 7.275 -2.110 8.228 1.00 86.38 158 ILE A C 1
ATOM 1247 O O . ILE A 1 158 ? 7.392 -0.952 8.642 1.00 86.38 158 ILE A O 1
ATOM 1251 N N . PRO A 1 159 ? 8.330 -2.799 7.756 1.00 85.62 159 PRO A N 1
ATOM 1252 C CA . PRO A 1 159 ? 9.651 -2.195 7.645 1.00 85.62 159 PRO A CA 1
ATOM 1253 C C . PRO A 1 159 ? 9.632 -1.075 6.598 1.00 85.62 159 PRO A C 1
ATOM 1255 O O . PRO A 1 159 ? 9.158 -1.263 5.478 1.00 85.62 159 PRO A O 1
ATOM 1258 N N . PHE A 1 160 ? 10.159 0.098 6.956 1.00 86.44 160 PHE A N 1
ATOM 1259 C CA . PHE A 1 160 ? 10.205 1.250 6.058 1.00 86.44 160 PHE A CA 1
ATOM 1260 C C . PHE A 1 160 ? 11.456 2.104 6.281 1.00 86.44 160 PHE A C 1
ATOM 1262 O O . PHE A 1 160 ? 11.631 2.731 7.327 1.00 86.44 160 PHE A O 1
ATOM 1269 N N . SER A 1 161 ? 12.311 2.185 5.262 1.00 84.25 161 SER A N 1
ATOM 1270 C CA . SER A 1 161 ? 13.571 2.942 5.325 1.00 84.25 161 SER A CA 1
ATOM 1271 C C . SER A 1 161 ? 13.427 4.413 4.904 1.00 84.25 161 SER A C 1
ATOM 1273 O O . SER A 1 161 ? 14.334 5.211 5.136 1.00 84.25 161 SER A O 1
ATOM 1275 N N . GLY A 1 162 ? 12.287 4.808 4.327 1.00 87.81 162 GLY A N 1
ATOM 1276 C CA . GLY A 1 162 ? 12.031 6.184 3.891 1.00 87.81 162 GLY A CA 1
ATOM 1277 C C . GLY A 1 162 ? 11.649 7.146 5.024 1.00 87.81 162 GLY A C 1
ATOM 1278 O O . GLY A 1 162 ? 11.464 6.756 6.178 1.00 87.81 162 GLY A O 1
ATOM 1279 N N . ARG A 1 163 ? 11.489 8.431 4.686 1.00 89.06 163 ARG A N 1
ATOM 1280 C CA . ARG A 1 163 ? 10.976 9.447 5.619 1.00 89.06 163 ARG A CA 1
ATOM 1281 C C . ARG A 1 163 ? 9.463 9.287 5.760 1.00 89.06 163 ARG A C 1
ATOM 1283 O O . ARG A 1 163 ? 8.738 9.474 4.791 1.00 89.06 163 ARG A O 1
ATOM 1290 N N . CYS A 1 164 ? 9.002 8.955 6.958 1.00 89.00 164 CYS A N 1
ATOM 1291 C CA . CYS A 1 164 ? 7.584 8.896 7.298 1.00 89.00 164 CYS A CA 1
ATOM 1292 C C . CYS A 1 164 ? 7.399 9.412 8.733 1.00 89.00 164 CYS A C 1
ATOM 1294 O O . CYS A 1 164 ? 8.098 8.918 9.621 1.00 89.00 164 CYS A O 1
ATOM 1296 N N . PRO A 1 165 ? 6.493 10.377 8.978 1.00 88.06 165 PRO A N 1
ATOM 1297 C CA . PRO A 1 165 ? 6.205 10.887 10.321 1.00 88.06 165 PRO A CA 1
ATOM 1298 C C . PRO A 1 165 ? 5.777 9.807 11.327 1.00 88.06 165 PRO A C 1
ATOM 1300 O O . PRO A 1 165 ? 6.162 9.866 12.488 1.00 88.06 165 PRO A O 1
ATOM 1303 N N . ALA A 1 166 ? 5.065 8.775 10.866 1.00 88.06 166 ALA A N 1
ATOM 1304 C CA . ALA A 1 166 ? 4.607 7.658 11.693 1.00 88.06 166 ALA A CA 1
ATOM 1305 C C . ALA A 1 166 ? 5.679 6.571 11.929 1.00 88.06 166 ALA A C 1
ATOM 1307 O O . ALA A 1 166 ? 5.397 5.542 12.543 1.00 88.06 166 ALA A O 1
ATOM 1308 N N . ARG A 1 167 ? 6.907 6.745 11.418 1.00 89.69 167 ARG A N 1
ATOM 1309 C CA . ARG A 1 167 ? 7.970 5.743 11.565 1.00 89.69 167 ARG A CA 1
ATOM 1310 C C . ARG A 1 167 ? 8.512 5.742 12.993 1.00 89.69 167 ARG A C 1
ATOM 1312 O O . ARG A 1 167 ? 9.066 6.738 13.448 1.00 89.69 167 ARG A O 1
ATOM 1319 N N . GLN A 1 168 ? 8.459 4.585 13.646 1.00 89.44 168 GLN A N 1
ATOM 1320 C CA . GLN A 1 168 ? 9.007 4.375 14.983 1.00 89.44 168 GLN A CA 1
ATOM 1321 C C . GLN A 1 168 ? 10.168 3.375 14.957 1.00 89.44 168 GLN A C 1
ATOM 1323 O O . GLN A 1 168 ? 10.088 2.328 14.318 1.00 89.44 168 GLN A O 1
ATOM 1328 N N . TYR A 1 169 ? 11.240 3.690 15.687 1.00 88.06 169 TYR A N 1
ATOM 1329 C CA . TYR A 1 169 ? 12.335 2.757 15.940 1.00 88.06 169 TYR A CA 1
ATOM 1330 C C . TYR A 1 169 ? 11.972 1.811 17.092 1.00 88.06 169 TYR A C 1
ATOM 1332 O O . TYR A 1 169 ? 11.584 2.266 18.169 1.00 88.06 169 TYR A O 1
ATOM 1340 N N . VAL A 1 170 ? 12.111 0.501 16.873 1.00 87.75 170 VAL A N 1
ATOM 1341 C CA . VAL A 1 170 ? 11.845 -0.535 17.881 1.00 87.75 170 VAL A CA 1
ATOM 1342 C C . VAL A 1 170 ? 13.103 -1.401 18.032 1.00 87.75 170 VAL A C 1
ATOM 1344 O O . VAL A 1 170 ? 13.332 -2.264 17.188 1.00 87.75 170 VAL A O 1
ATOM 1347 N N . PRO A 1 171 ? 13.920 -1.196 19.087 1.00 82.62 171 PRO A N 1
ATOM 1348 C CA . PRO A 1 171 ? 15.245 -1.817 19.213 1.00 82.62 171 PRO A CA 1
ATOM 1349 C C . PRO A 1 171 ? 15.246 -3.352 19.201 1.00 82.62 171 PRO A C 1
ATOM 1351 O O . PRO A 1 171 ? 16.242 -3.969 18.845 1.00 82.62 171 PRO A O 1
ATOM 1354 N N . SER A 1 172 ? 14.147 -3.975 19.627 1.00 83.00 172 SER A N 1
ATOM 1355 C CA . SER A 1 172 ? 14.027 -5.423 19.805 1.00 83.00 172 SER A CA 1
ATOM 1356 C C . SER A 1 172 ? 13.515 -6.175 18.572 1.00 83.00 172 SER A C 1
ATOM 1358 O O . SER A 1 172 ? 13.361 -7.394 18.642 1.00 83.00 172 SER A O 1
ATOM 1360 N N . LYS A 1 173 ? 13.227 -5.490 17.455 1.00 79.81 173 LYS A N 1
ATOM 1361 C CA . LYS A 1 173 ? 12.692 -6.122 16.237 1.00 79.81 173 LYS A CA 1
ATOM 1362 C C . LYS A 1 173 ? 13.773 -6.260 15.149 1.00 79.81 173 LYS A C 1
ATOM 1364 O O . LYS A 1 173 ? 14.546 -5.324 14.955 1.00 79.81 173 LYS A O 1
ATOM 1369 N N . PRO A 1 174 ? 13.840 -7.404 14.431 1.00 68.81 174 PRO A N 1
ATOM 1370 C CA . PRO A 1 174 ? 14.754 -7.577 13.303 1.00 68.81 174 PRO A CA 1
ATOM 1371 C C . PRO A 1 174 ? 14.365 -6.608 12.174 1.00 68.81 174 PRO A C 1
ATOM 1373 O O . PRO A 1 174 ? 13.180 -6.421 11.911 1.00 68.81 174 PRO A O 1
ATOM 1376 N N . ASN A 1 175 ? 15.357 -5.980 11.536 1.00 61.00 175 ASN A N 1
ATOM 1377 C CA . ASN A 1 175 ? 15.254 -4.680 10.845 1.00 61.00 175 ASN A CA 1
ATOM 1378 C C . ASN A 1 175 ? 14.896 -3.488 11.760 1.00 61.00 175 ASN A C 1
ATOM 1380 O O . ASN A 1 175 ? 13.894 -2.799 11.533 1.00 61.00 175 ASN A O 1
ATOM 1384 N N . PRO A 1 176 ? 15.751 -3.172 12.751 1.00 52.16 176 PRO A N 1
ATOM 1385 C CA . PRO A 1 176 ? 15.897 -1.787 13.167 1.00 52.16 176 PRO A CA 1
ATOM 1386 C C . PRO A 1 176 ? 16.422 -1.009 11.949 1.00 52.16 176 PRO A C 1
ATOM 1388 O O . PRO A 1 176 ? 17.197 -1.557 11.169 1.00 52.16 176 PRO A O 1
ATOM 1391 N N . ALA A 1 177 ? 15.950 0.217 11.740 1.00 44.00 177 ALA A N 1
ATOM 1392 C CA . ALA A 1 177 ? 16.425 1.075 10.652 1.00 44.00 177 ALA A CA 1
ATOM 1393 C C . ALA A 1 177 ? 17.960 1.144 10.553 1.00 44.00 177 ALA A C 1
ATOM 1395 O O . ALA A 1 177 ? 18.613 1.120 11.622 1.00 44.00 177 ALA A O 1
#

Organism: Rhipicephalus sanguineus (NCBI:txid34632)

InterPro domains:
  IPR029526 PiggyBac transposable element-derived protein [PF13843] (85-176)

Solvent-accessible surface area (backbone atoms only — not comparable to full-atom values): 12756 Å² total; per-residue (Å²): 134,86,87,85,83,86,80,80,80,77,78,76,79,73,85,78,76,50,73,65,57,51,51,52,54,50,63,72,60,63,75,80,79,67,96,76,78,86,74,84,81,74,86,76,78,84,79,79,82,85,79,90,75,90,82,85,89,84,92,81,92,80,93,69,90,74,79,79,75,72,73,75,77,72,66,75,88,72,70,80,53,80,69,42,39,69,31,98,88,55,52,38,65,81,53,50,78,77,44,54,70,68,57,50,55,52,52,62,73,66,69,71,76,57,67,72,91,78,60,51,76,75,52,62,71,44,90,55,50,65,51,41,63,59,54,51,52,54,49,54,56,60,69,73,49,88,78,70,95,77,81,85,86,84,85,86,82,80,90,71,88,69,95,53,93,87,67,77,88,49,91,90,45,92,79,53,128

Foldseek 3Di:
DDDDDDDDDDDDDDDDDDPVRVVVVVVVPPPPPDVPDPDPDDDDDDDDDDDDDDDDDDDDDDDDPDPPPPVPDDDPVPPPDPLQCPPPVRPDCVDVVPDDPVVVVVVVVVDWDDDPVPDDPVCVVPLCSRCVVVVVVVVVVVVPDDDDPDDDDDDDDDADPDDGPPDDADPPDPDRD

pLDDT: mean 71.86, std 21.85, range [31.14, 97.69]

Sequence (177 aa):
MAASRKESARKRPGKLLSDEEIQELLFQSDIELSDEDDILDEPRSSSECSGSSSDDDDESEDDTPASHKVQGRGPIWKATEARLYWSCISAVPLVTENMTRDRFFELRGMLHFVDLSQTTDAQTENQLFRAEPIIESFRKACLQLPRPKAVSVDVQMIPFSGRCPARQYVPSKPNPA

Secondary structure (DSSP, 8-state):
---------PPPPP-PPPHHHHHHHHHHT-----TT---------------------------------------GGG---GGGGGSSSS--HHHHTT--HHHHHHHHHT--SS-TTS--HHHHTSTTTTTHHHHHHHHHHHHHSPPPSS-----PPPP--S--TT----TTSSS--

Mean predicted aligned error: 18.51 Å